Protein AF-A0A9R1JTB4-F1 (afdb_monomer_lite)

Foldseek 3Di:
DVVVVVVVVVVVVVVVVVVVVVVVVVVVVVVVVVVVVVVVVVVVVVVVVV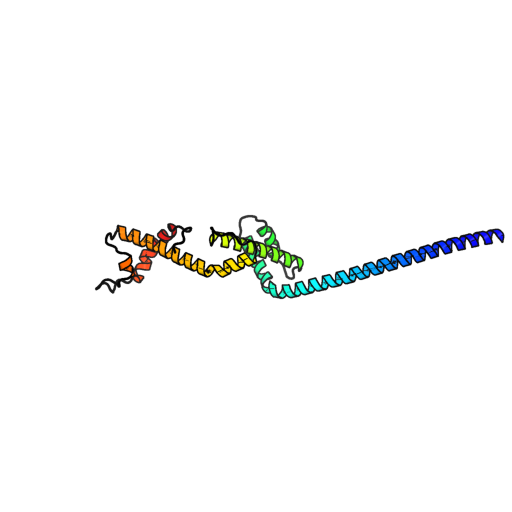VVVVVVVCVVVCVCLLVVLCVQQVVLVPDPDDDPSNVVSVVSNDDDDDDDPVVSVVSVVVVLVVVQVVLQVVCCLLCVPDDGDPDPVSSVVVVVVCVVSVVLLVVQLVVQLLVVVVVVVCVVVVPDDPVCVVPPDDPPPPPVDDPVVCCVVCVVVSVVSSVVDDSPDGDD

Structure (mmCIF, N/CA/C/O backbone):
data_AF-A0A9R1JTB4-F1
#
_entry.id   AF-A0A9R1JTB4-F1
#
loop_
_atom_site.group_PDB
_atom_site.id
_atom_site.type_symbol
_atom_site.label_atom_id
_atom_site.label_alt_id
_atom_site.label_comp_id
_atom_site.label_asym_id
_atom_site.label_entity_id
_atom_site.label_seq_id
_atom_site.pdbx_PDB_ins_code
_atom_site.Cartn_x
_atom_site.Cartn_y
_atom_site.Cartn_z
_atom_site.occupancy
_atom_site.B_iso_or_equiv
_atom_site.auth_seq_id
_atom_site.auth_comp_id
_atom_site.auth_asym_id
_atom_site.auth_atom_id
_atom_site.pdbx_PDB_model_num
ATOM 1 N N . MET A 1 1 ? 50.500 -15.729 -81.120 1.00 68.06 1 MET A N 1
ATOM 2 C CA . MET A 1 1 ? 50.705 -14.756 -80.024 1.00 68.06 1 MET A CA 1
ATOM 3 C C . MET A 1 1 ? 49.593 -13.708 -79.965 1.00 68.06 1 MET A C 1
ATOM 5 O O . MET A 1 1 ? 48.930 -13.633 -78.947 1.00 68.06 1 MET A O 1
ATOM 9 N N . VAL A 1 2 ? 49.299 -12.976 -81.051 1.00 80.75 2 VAL A N 1
ATOM 10 C CA . VAL A 1 2 ? 48.254 -11.919 -81.061 1.00 80.75 2 VAL A CA 1
ATOM 11 C C . VAL A 1 2 ? 46.826 -12.439 -80.805 1.00 80.75 2 VAL A C 1
ATOM 13 O O . VAL A 1 2 ? 46.044 -11.775 -80.134 1.00 80.75 2 VAL A O 1
ATOM 16 N N . ILE A 1 3 ? 46.476 -13.628 -81.310 1.00 86.94 3 ILE A N 1
ATOM 17 C CA . ILE A 1 3 ? 45.127 -14.206 -81.137 1.00 86.94 3 ILE A CA 1
ATOM 18 C C . ILE A 1 3 ? 44.860 -14.600 -79.677 1.00 86.94 3 ILE A C 1
ATOM 20 O O . ILE A 1 3 ? 43.774 -14.327 -79.171 1.00 86.94 3 ILE A O 1
ATOM 24 N N . GLU A 1 4 ? 45.847 -15.190 -78.999 1.00 88.19 4 GLU A N 1
ATOM 25 C CA . GLU A 1 4 ? 45.709 -15.596 -77.594 1.00 88.19 4 GLU A CA 1
ATOM 26 C C . GLU A 1 4 ? 45.600 -14.372 -76.681 1.00 88.19 4 GLU A C 1
ATOM 28 O O . GLU A 1 4 ? 44.645 -14.257 -75.922 1.00 88.19 4 GLU A O 1
ATOM 33 N N . ALA A 1 5 ? 46.469 -13.375 -76.887 1.00 88.00 5 ALA A N 1
ATOM 34 C CA . ALA A 1 5 ? 46.414 -12.112 -76.153 1.00 88.00 5 ALA A CA 1
ATOM 35 C C . ALA A 1 5 ? 45.061 -11.387 -76.314 1.00 88.00 5 ALA A C 1
ATOM 37 O O . ALA A 1 5 ? 44.559 -10.770 -75.377 1.00 88.00 5 ALA A O 1
ATOM 38 N N . LYS A 1 6 ? 44.427 -11.475 -77.495 1.00 91.62 6 LYS A N 1
ATOM 39 C CA . LYS A 1 6 ? 43.087 -10.910 -77.724 1.00 91.62 6 LYS A CA 1
ATOM 40 C C . LYS A 1 6 ? 41.998 -11.660 -76.948 1.00 91.62 6 LYS A C 1
ATOM 42 O O . LYS A 1 6 ? 41.072 -11.020 -76.453 1.00 91.62 6 LYS A O 1
ATOM 47 N N . ARG A 1 7 ? 42.083 -12.991 -76.861 1.00 93.75 7 ARG A N 1
ATOM 48 C CA . ARG A 1 7 ? 41.130 -13.815 -76.101 1.00 93.75 7 ARG A CA 1
ATOM 49 C C . ARG A 1 7 ? 41.239 -13.528 -74.604 1.00 93.75 7 ARG A C 1
ATOM 51 O O . ARG A 1 7 ? 40.221 -13.257 -73.976 1.00 93.75 7 ARG A O 1
ATOM 58 N N . GLU A 1 8 ? 42.459 -13.523 -74.076 1.00 93.19 8 GLU A N 1
ATOM 59 C CA . GLU A 1 8 ? 42.741 -13.219 -72.669 1.00 93.19 8 GLU A CA 1
ATOM 60 C C . GLU A 1 8 ? 42.235 -11.822 -72.282 1.00 93.19 8 GLU A C 1
ATOM 62 O O . GLU A 1 8 ? 41.595 -11.656 -71.245 1.00 93.19 8 GLU A O 1
ATOM 67 N N . LEU A 1 9 ? 42.429 -10.821 -73.151 1.00 93.94 9 LEU A N 1
ATOM 68 C CA . LEU A 1 9 ? 41.912 -9.471 -72.921 1.00 93.94 9 LEU A CA 1
ATOM 69 C C . LEU A 1 9 ? 40.375 -9.438 -72.859 1.00 93.94 9 LEU A C 1
ATOM 71 O O . LEU A 1 9 ? 39.812 -8.761 -72.005 1.00 93.94 9 LEU A O 1
ATOM 75 N N . GLN A 1 10 ? 39.681 -10.172 -73.733 1.00 94.75 10 GLN A N 1
ATOM 76 C CA . GLN A 1 10 ? 38.214 -10.242 -73.707 1.00 94.75 10 GLN A CA 1
ATOM 77 C C . GLN A 1 10 ? 37.677 -10.935 -72.451 1.00 94.75 10 GLN A C 1
ATOM 79 O O . GLN A 1 10 ? 36.635 -10.540 -71.932 1.00 94.75 10 GLN A O 1
ATOM 84 N N . GLU A 1 11 ? 38.366 -11.965 -71.966 1.00 95.69 11 GLU A N 1
ATOM 85 C CA . GLU A 1 11 ? 38.011 -12.632 -70.713 1.00 95.69 11 GLU A CA 1
ATOM 86 C C . GLU A 1 11 ? 38.231 -11.707 -69.509 1.00 95.69 11 GLU A C 1
ATOM 88 O O . GLU A 1 11 ? 37.362 -11.604 -68.641 1.00 95.69 11 GLU A O 1
ATOM 93 N N . ALA A 1 12 ? 39.342 -10.965 -69.501 1.00 94.44 12 ALA A N 1
ATOM 94 C CA . ALA A 1 12 ? 39.634 -9.973 -68.474 1.00 94.44 12 ALA A CA 1
ATOM 95 C C . ALA A 1 12 ? 38.585 -8.850 -68.430 1.00 94.44 12 ALA A C 1
ATOM 97 O O . ALA A 1 12 ? 38.159 -8.477 -67.340 1.00 94.44 12 ALA A O 1
ATOM 98 N N . VAL A 1 13 ? 38.124 -8.360 -69.588 1.00 96.00 13 VAL A N 1
ATOM 99 C CA . VAL A 1 13 ? 37.049 -7.354 -69.667 1.00 96.00 13 VAL A CA 1
ATOM 100 C C . VAL A 1 13 ? 35.753 -7.892 -69.062 1.00 96.00 13 VAL A C 1
ATOM 102 O O . VAL A 1 13 ? 35.224 -7.280 -68.144 1.00 96.00 13 VAL A O 1
ATOM 105 N N . LYS A 1 14 ? 35.301 -9.088 -69.461 1.00 96.38 14 LYS A N 1
ATOM 106 C CA . LYS A 1 14 ? 34.075 -9.694 -68.901 1.00 96.38 14 LYS A CA 1
ATOM 107 C C . LYS A 1 14 ? 34.154 -9.897 -67.389 1.00 96.38 14 LYS A C 1
ATOM 109 O O . LYS A 1 14 ? 33.169 -9.711 -66.674 1.00 96.38 14 LYS A O 1
ATOM 114 N N . LYS A 1 15 ? 35.325 -10.313 -66.896 1.00 96.50 15 LYS A N 1
ATOM 115 C CA . LYS A 1 15 ? 35.570 -10.460 -65.460 1.00 96.50 15 LYS A CA 1
ATOM 116 C C . LYS A 1 15 ? 35.522 -9.107 -64.754 1.00 96.50 15 LYS A C 1
ATOM 118 O O . LYS A 1 15 ? 35.004 -9.053 -63.645 1.00 96.50 15 LYS A O 1
ATOM 123 N N . ASN A 1 16 ? 36.041 -8.049 -65.377 1.00 94.19 16 ASN A N 1
ATOM 124 C CA . ASN A 1 16 ? 35.963 -6.699 -64.831 1.00 94.19 16 ASN A CA 1
ATOM 125 C C . ASN A 1 16 ? 34.508 -6.220 -64.743 1.00 94.19 16 ASN A C 1
ATOM 127 O O . ASN A 1 16 ? 34.073 -5.868 -63.655 1.00 94.19 16 ASN A O 1
ATOM 131 N N . ASP A 1 17 ? 33.724 -6.357 -65.814 1.00 95.75 17 ASP A N 1
ATOM 132 C CA . ASP A 1 17 ? 32.302 -5.979 -65.824 1.00 95.75 17 ASP A CA 1
ATOM 133 C C . ASP A 1 17 ? 31.520 -6.701 -64.705 1.00 95.75 17 ASP A C 1
ATOM 135 O O . ASP A 1 17 ? 30.782 -6.091 -63.935 1.00 95.75 17 ASP A O 1
ATOM 139 N N . THR A 1 18 ? 31.766 -8.008 -64.536 1.00 95.81 18 THR A N 1
ATOM 140 C CA . THR A 1 18 ? 31.147 -8.812 -63.463 1.00 95.81 18 THR A CA 1
ATOM 141 C C . THR A 1 18 ? 31.561 -8.326 -62.065 1.00 95.81 18 THR A C 1
ATOM 143 O O . THR A 1 18 ? 30.775 -8.374 -61.115 1.00 95.81 18 THR A O 1
ATOM 146 N N . LEU A 1 19 ? 32.813 -7.885 -61.906 1.00 96.06 19 LEU A N 1
ATOM 147 C CA . LEU A 1 19 ? 33.313 -7.339 -60.645 1.00 96.06 19 LEU A CA 1
ATOM 148 C C . LEU A 1 19 ? 32.736 -5.950 -60.359 1.00 96.06 19 LEU A C 1
ATOM 150 O O . LEU A 1 19 ? 32.433 -5.685 -59.199 1.00 96.06 19 LEU A O 1
ATOM 154 N N . GLU A 1 20 ? 32.556 -5.099 -61.371 1.00 95.62 20 GLU A N 1
ATOM 155 C CA . GLU A 1 20 ? 31.925 -3.781 -61.237 1.00 95.62 20 GLU A CA 1
ATOM 156 C C . GLU A 1 20 ? 30.457 -3.909 -60.818 1.00 95.62 20 GLU A C 1
ATOM 158 O O . GLU A 1 20 ? 30.045 -3.293 -59.835 1.00 95.62 20 GLU A O 1
ATOM 163 N N . GLU A 1 21 ? 29.684 -4.785 -61.467 1.00 95.88 21 GLU A N 1
ATOM 164 C CA . GLU A 1 21 ? 28.301 -5.081 -61.062 1.00 95.88 21 GLU A CA 1
ATOM 165 C C . GLU A 1 21 ? 28.237 -5.620 -59.623 1.00 95.88 21 GLU A C 1
ATOM 167 O O . GLU A 1 21 ? 27.414 -5.187 -58.809 1.00 95.88 21 GLU A O 1
ATOM 172 N N . GLY A 1 22 ? 29.150 -6.535 -59.277 1.00 97.00 22 GLY A N 1
ATOM 173 C CA . GLY A 1 22 ? 29.271 -7.071 -57.925 1.00 97.00 22 GLY A CA 1
ATOM 174 C C . GLY A 1 22 ? 29.681 -6.019 -56.888 1.00 97.00 22 GLY A C 1
ATOM 175 O O . GLY A 1 22 ? 29.237 -6.088 -55.739 1.00 97.00 22 GLY A O 1
ATOM 176 N N . LEU A 1 23 ? 30.510 -5.046 -57.271 1.00 96.06 23 LEU A N 1
ATOM 177 C CA . LEU A 1 23 ? 30.926 -3.937 -56.417 1.00 96.06 23 LEU A CA 1
ATOM 178 C C . LEU A 1 23 ? 29.753 -2.993 -56.150 1.00 96.06 23 LEU A C 1
ATOM 180 O O . LEU A 1 23 ? 29.458 -2.739 -54.987 1.00 96.06 23 LEU A O 1
ATOM 184 N N . VAL A 1 24 ? 29.031 -2.571 -57.190 1.00 97.06 24 VAL A N 1
ATOM 185 C CA . VAL A 1 24 ? 27.833 -1.721 -57.065 1.00 97.06 24 VAL A CA 1
ATOM 186 C C . VAL A 1 24 ? 26.767 -2.400 -56.203 1.00 97.06 24 VAL A C 1
ATOM 188 O O . VAL A 1 24 ? 26.161 -1.769 -55.335 1.00 97.06 24 VAL A O 1
ATOM 191 N N . GLY A 1 25 ? 26.569 -3.711 -56.376 1.00 97.31 25 GLY A N 1
ATOM 192 C CA . GLY A 1 25 ? 25.678 -4.493 -55.519 1.00 97.31 25 GLY A CA 1
ATOM 193 C C . GLY A 1 25 ? 26.092 -4.443 -54.044 1.00 97.31 25 GLY A C 1
ATOM 194 O O . GLY A 1 25 ? 25.260 -4.193 -53.172 1.00 97.31 25 GLY A O 1
ATOM 195 N N . LYS A 1 26 ? 27.387 -4.618 -53.750 1.00 97.31 26 LYS A N 1
ATOM 196 C CA . LYS A 1 26 ? 27.918 -4.506 -52.381 1.00 97.31 26 LYS A CA 1
ATOM 197 C C . LYS A 1 26 ? 27.801 -3.091 -51.814 1.00 97.31 26 LYS A C 1
ATOM 199 O O . LYS A 1 26 ? 27.508 -2.955 -50.629 1.00 97.31 26 LYS A O 1
ATOM 204 N N . GLU A 1 27 ? 28.010 -2.057 -52.623 1.00 97.38 27 GLU A N 1
ATOM 205 C CA . GLU A 1 27 ? 27.846 -0.658 -52.211 1.00 97.38 27 GLU A CA 1
ATOM 206 C C . GLU A 1 27 ? 26.396 -0.354 -51.824 1.00 97.38 27 GLU A C 1
ATOM 208 O O . GLU A 1 27 ? 26.150 0.262 -50.784 1.00 97.38 27 GLU A O 1
ATOM 2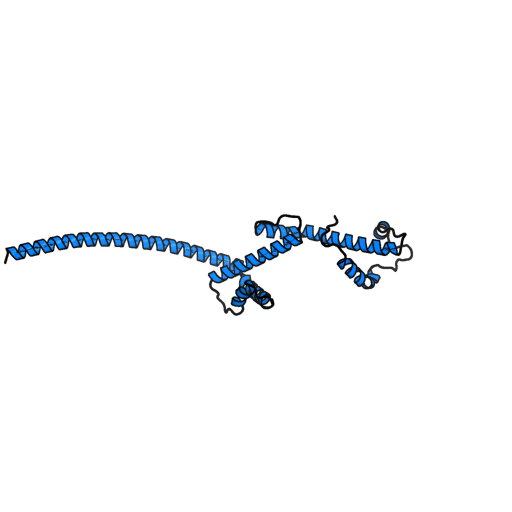13 N N . LEU A 1 28 ? 25.430 -0.851 -52.601 1.00 97.75 28 LEU A N 1
ATOM 214 C CA . LEU A 1 28 ? 24.010 -0.712 -52.290 1.00 97.75 28 LEU A CA 1
ATOM 215 C C . LEU A 1 28 ? 23.642 -1.416 -50.976 1.00 97.75 28 LEU A C 1
ATOM 217 O O . LEU A 1 28 ? 22.930 -0.846 -50.147 1.00 97.75 28 LEU A O 1
ATOM 221 N N . GLU A 1 29 ? 24.126 -2.640 -50.766 1.00 97.69 29 GLU A N 1
ATOM 222 C CA . GLU A 1 29 ? 23.889 -3.374 -49.518 1.00 97.69 29 GLU A CA 1
ATOM 223 C C . GLU A 1 29 ? 24.539 -2.682 -48.311 1.00 97.69 29 GLU A C 1
ATOM 225 O O . GLU A 1 29 ? 23.914 -2.561 -47.255 1.00 97.69 29 GLU A O 1
ATOM 230 N N . LEU A 1 30 ? 25.752 -2.142 -48.470 1.00 98.06 30 LEU A N 1
ATOM 231 C CA . LEU A 1 30 ? 26.415 -1.364 -47.424 1.00 98.06 30 LEU A CA 1
ATOM 232 C C . LEU A 1 30 ? 25.629 -0.092 -47.077 1.00 98.06 30 LEU A C 1
ATOM 234 O O . LEU A 1 30 ? 25.460 0.218 -45.897 1.00 98.06 30 LEU A O 1
ATOM 238 N N . ALA A 1 31 ? 25.110 0.625 -48.077 1.00 97.69 31 ALA A N 1
ATOM 239 C CA . ALA A 1 31 ? 24.297 1.820 -47.864 1.00 97.69 31 ALA A CA 1
ATOM 240 C C . ALA A 1 31 ? 23.007 1.503 -47.087 1.00 97.69 31 ALA A C 1
ATOM 242 O O . ALA A 1 31 ? 22.669 2.210 -46.135 1.00 97.69 31 ALA A O 1
ATOM 243 N N . LYS A 1 32 ? 22.324 0.403 -47.431 1.00 98.06 32 LYS A N 1
ATOM 244 C CA . LYS A 1 32 ? 21.142 -0.073 -46.691 1.00 98.06 32 LYS A CA 1
ATOM 245 C C . LYS A 1 32 ? 21.485 -0.430 -45.244 1.00 98.06 32 LYS A C 1
ATOM 247 O O . LYS A 1 32 ? 20.767 -0.023 -44.332 1.00 98.06 32 LYS A O 1
ATOM 252 N N . ALA A 1 33 ? 22.586 -1.151 -45.022 1.00 97.88 33 ALA A N 1
ATOM 253 C CA . ALA A 1 33 ? 23.027 -1.534 -43.683 1.00 97.88 33 ALA A CA 1
ATOM 254 C C . ALA A 1 33 ? 23.379 -0.311 -42.817 1.00 97.88 33 ALA A C 1
ATOM 256 O O . ALA A 1 33 ? 23.016 -0.259 -41.642 1.00 97.88 33 ALA A O 1
ATOM 257 N N . LEU A 1 34 ? 24.037 0.698 -43.399 1.00 98.06 34 LEU A N 1
ATOM 258 C CA . LEU A 1 34 ? 24.348 1.957 -42.718 1.00 98.06 34 LEU A CA 1
ATOM 259 C C . LEU A 1 34 ? 23.089 2.737 -42.342 1.00 98.06 34 LEU A C 1
ATOM 261 O O . LEU A 1 34 ? 23.009 3.258 -41.228 1.00 98.06 34 LEU A O 1
ATOM 265 N N . GLN A 1 35 ? 22.105 2.806 -43.240 1.00 97.94 35 GLN A N 1
ATOM 266 C CA . GLN A 1 35 ? 20.833 3.456 -42.942 1.00 97.94 35 GLN A CA 1
ATOM 267 C C . GLN A 1 35 ? 20.121 2.756 -41.777 1.00 97.94 35 GLN A C 1
ATOM 269 O O . GLN A 1 35 ? 19.804 3.402 -40.781 1.00 97.94 35 GLN A O 1
ATOM 274 N N . ALA A 1 36 ? 19.987 1.427 -41.836 1.00 97.94 36 ALA A N 1
ATOM 275 C CA . ALA A 1 36 ? 19.357 0.644 -40.773 1.00 97.94 36 ALA A CA 1
ATOM 276 C C . ALA A 1 36 ? 20.076 0.793 -39.417 1.00 97.94 36 ALA A C 1
ATOM 278 O O . ALA A 1 36 ? 19.436 0.898 -38.367 1.00 97.94 36 ALA A O 1
ATOM 279 N N . ALA A 1 37 ? 21.412 0.848 -39.424 1.00 97.94 37 ALA A N 1
ATOM 280 C CA . ALA A 1 37 ? 22.201 1.077 -38.217 1.00 97.94 37 ALA A CA 1
ATOM 281 C C . ALA A 1 37 ? 21.980 2.482 -37.630 1.00 97.94 37 ALA A C 1
ATOM 283 O O . ALA A 1 37 ? 21.915 2.635 -36.408 1.00 97.94 37 ALA A O 1
ATOM 284 N N . ASN A 1 38 ? 21.842 3.508 -38.476 1.00 97.62 38 ASN A N 1
ATOM 285 C CA . ASN A 1 38 ? 21.538 4.866 -38.028 1.00 97.62 38 ASN A CA 1
ATOM 286 C C . ASN A 1 38 ? 20.135 4.970 -37.429 1.00 97.62 38 ASN A C 1
ATOM 288 O O . ASN A 1 38 ? 19.991 5.566 -36.363 1.00 97.62 38 ASN A O 1
ATOM 292 N N . ASP A 1 39 ? 19.139 4.349 -38.059 1.00 97.69 39 ASP A N 1
ATOM 293 C CA . ASP A 1 39 ? 17.761 4.344 -37.562 1.00 97.69 39 ASP A CA 1
ATOM 294 C C . ASP A 1 39 ? 17.688 3.669 -36.182 1.00 97.69 39 ASP A C 1
ATOM 296 O O . ASP A 1 39 ? 17.184 4.254 -35.221 1.00 97.69 39 ASP A O 1
ATOM 300 N N . THR A 1 40 ? 18.325 2.500 -36.039 1.00 97.94 40 THR A N 1
ATOM 301 C CA . THR A 1 40 ? 18.442 1.781 -34.754 1.00 97.94 40 THR A CA 1
ATOM 302 C C . THR A 1 40 ? 19.147 2.630 -33.689 1.00 97.94 40 THR A C 1
ATOM 304 O O . THR A 1 40 ? 18.787 2.614 -32.510 1.00 97.94 40 THR A O 1
ATOM 307 N N . ARG A 1 41 ? 20.172 3.399 -34.081 1.00 97.50 41 ARG A N 1
ATOM 308 C CA . ARG A 1 41 ? 20.906 4.279 -33.164 1.00 97.50 41 ARG A CA 1
ATOM 309 C C . ARG A 1 41 ? 20.046 5.440 -32.670 1.00 97.50 41 ARG A C 1
ATOM 311 O O . ARG A 1 41 ? 20.159 5.806 -31.499 1.00 97.50 41 ARG A O 1
ATOM 318 N N . GLU A 1 42 ? 19.228 6.037 -33.530 1.00 97.75 42 GLU A N 1
ATOM 319 C CA . GLU A 1 42 ? 18.322 7.110 -33.114 1.00 97.75 42 GLU A CA 1
ATOM 320 C C . GLU A 1 42 ? 17.208 6.583 -32.199 1.00 97.75 42 GLU A C 1
ATOM 322 O O . GLU A 1 42 ? 16.915 7.220 -31.185 1.00 97.75 42 GLU A O 1
ATOM 327 N N . GLU A 1 43 ? 16.678 5.383 -32.458 1.00 97.00 43 GLU A N 1
ATOM 328 C CA . GLU A 1 43 ? 15.735 4.712 -31.553 1.00 97.00 43 GLU A CA 1
ATOM 329 C C . GLU A 1 43 ? 16.361 4.453 -30.171 1.00 97.00 43 GLU A C 1
ATOM 331 O O . GLU A 1 43 ? 15.806 4.848 -29.141 1.00 97.00 43 GLU A O 1
ATOM 336 N N . ALA A 1 44 ? 17.572 3.887 -30.133 1.00 97.31 44 ALA A N 1
ATOM 337 C CA . ALA A 1 44 ? 18.299 3.647 -28.886 1.00 97.31 44 ALA A CA 1
ATOM 338 C C . ALA A 1 44 ? 18.593 4.948 -28.118 1.00 97.31 44 ALA A C 1
ATOM 340 O O . ALA A 1 44 ? 18.522 4.987 -26.886 1.00 97.31 44 ALA A O 1
ATOM 341 N N . ARG A 1 45 ? 18.895 6.040 -28.833 1.00 97.69 45 ARG A N 1
ATOM 342 C CA . ARG A 1 45 ? 19.084 7.367 -28.233 1.00 97.69 45 ARG A CA 1
ATOM 343 C C . ARG A 1 45 ? 17.782 7.904 -27.635 1.00 97.69 45 ARG A C 1
ATOM 345 O O . ARG A 1 45 ? 17.841 8.550 -26.590 1.00 97.69 45 ARG A O 1
ATOM 352 N N . GLY A 1 46 ? 16.641 7.651 -28.274 1.00 97.56 46 GLY A N 1
ATOM 353 C CA . GLY A 1 46 ? 15.316 7.950 -27.728 1.00 97.56 46 GLY A CA 1
ATOM 354 C C . GLY A 1 46 ? 15.078 7.220 -26.407 1.00 97.56 46 GLY A C 1
ATOM 355 O O . GLY A 1 46 ? 14.921 7.865 -25.372 1.00 97.56 46 GLY A O 1
ATOM 356 N N . ALA A 1 47 ? 15.195 5.890 -26.414 1.00 96.06 47 ALA A N 1
ATOM 357 C CA . ALA A 1 47 ? 14.998 5.062 -25.222 1.00 96.06 47 ALA A CA 1
ATOM 358 C C . ALA A 1 47 ? 15.932 5.450 -24.058 1.00 96.06 47 ALA A C 1
ATOM 360 O O . ALA A 1 47 ? 15.526 5.458 -22.895 1.00 96.06 47 ALA A O 1
ATOM 361 N N . LEU A 1 48 ? 17.185 5.822 -24.349 1.00 95.62 48 LEU A N 1
ATOM 362 C CA . LEU A 1 48 ? 18.123 6.284 -23.325 1.00 95.62 48 LEU A CA 1
ATOM 363 C C . LEU A 1 48 ? 17.649 7.572 -22.636 1.00 95.62 48 LEU A C 1
ATOM 365 O O . LEU A 1 48 ? 17.802 7.695 -21.419 1.00 95.62 48 LEU A O 1
ATOM 369 N N . LYS A 1 49 ? 17.077 8.521 -23.387 1.00 96.50 49 LYS A N 1
ATOM 370 C CA . LYS A 1 49 ? 16.522 9.758 -22.814 1.00 96.50 49 LYS A CA 1
ATOM 371 C C . LYS A 1 49 ? 15.342 9.452 -21.895 1.00 96.50 49 LYS A C 1
ATOM 373 O O . LYS A 1 49 ? 15.297 9.985 -20.788 1.00 96.50 49 LYS A O 1
ATOM 378 N N . ASP A 1 50 ? 14.457 8.545 -22.303 1.00 94.81 50 ASP A N 1
ATOM 379 C CA . ASP A 1 50 ? 13.312 8.126 -21.487 1.00 94.81 50 ASP A CA 1
ATOM 380 C C . ASP A 1 50 ? 13.765 7.469 -20.172 1.00 94.81 50 ASP A C 1
ATOM 382 O O . ASP A 1 50 ? 13.249 7.788 -19.100 1.00 94.81 50 ASP A O 1
ATOM 386 N N . ILE A 1 51 ? 14.796 6.614 -20.219 1.00 90.50 51 ILE A N 1
ATOM 387 C CA . ILE A 1 51 ? 15.387 5.991 -19.021 1.00 90.50 51 ILE A CA 1
ATOM 388 C C . ILE A 1 51 ? 16.020 7.043 -18.100 1.00 90.50 51 ILE A C 1
ATOM 390 O O . ILE A 1 51 ? 15.887 6.958 -16.876 1.00 90.50 51 ILE A O 1
ATOM 394 N N . GLN A 1 52 ? 16.718 8.033 -18.660 1.00 90.81 52 GLN A N 1
ATOM 395 C CA . GLN A 1 52 ? 17.322 9.113 -17.878 1.00 90.81 52 GLN A CA 1
ATOM 396 C C . GLN A 1 52 ? 16.263 9.966 -17.175 1.00 90.81 52 GLN A C 1
ATOM 398 O O . GLN A 1 52 ? 16.431 10.288 -15.997 1.00 90.81 52 GLN A O 1
ATOM 403 N N . GLU A 1 53 ? 15.158 10.281 -17.852 1.00 90.69 53 GLU A N 1
ATOM 404 C CA . GLU A 1 53 ? 14.056 11.026 -17.245 1.00 90.69 53 GLU A CA 1
ATOM 405 C C . GLU A 1 53 ? 13.339 10.201 -16.171 1.00 90.69 53 GLU A C 1
ATOM 407 O O . GLU A 1 53 ? 13.124 10.692 -15.061 1.00 90.69 53 GLU A O 1
ATOM 412 N N . ALA A 1 54 ? 13.065 8.918 -16.432 1.00 87.69 54 ALA A N 1
ATOM 413 C CA . ALA A 1 54 ? 12.506 8.010 -15.433 1.00 87.69 54 ALA A CA 1
ATOM 414 C C . ALA A 1 54 ? 13.393 7.935 -14.180 1.00 87.69 54 ALA A C 1
ATOM 416 O O . ALA A 1 54 ? 12.894 8.002 -13.055 1.00 87.69 54 ALA A O 1
ATOM 417 N N . ARG A 1 55 ? 14.719 7.872 -14.357 1.00 85.25 55 ARG A N 1
ATOM 418 C CA . ARG A 1 55 ? 15.685 7.895 -13.252 1.00 85.25 55 ARG A CA 1
ATOM 419 C C . ARG A 1 55 ? 15.636 9.209 -12.470 1.00 85.25 55 ARG A C 1
ATOM 421 O O . ARG A 1 55 ? 15.735 9.181 -11.245 1.00 85.25 55 ARG A O 1
ATOM 428 N N . ARG A 1 56 ? 15.474 10.349 -13.150 1.00 86.56 56 ARG A N 1
ATOM 429 C CA . ARG A 1 56 ? 15.364 11.668 -12.510 1.00 86.56 56 ARG A CA 1
ATOM 430 C C . ARG A 1 56 ? 14.099 11.778 -11.658 1.00 86.56 56 ARG A C 1
ATOM 432 O O . ARG A 1 56 ? 14.182 12.214 -10.514 1.00 86.56 56 ARG A O 1
ATOM 439 N N . ILE A 1 57 ? 12.958 11.340 -12.189 1.00 85.31 57 ILE A N 1
ATOM 440 C CA . ILE A 1 57 ? 11.676 11.321 -11.467 1.00 85.31 57 ILE A CA 1
ATOM 441 C C . ILE A 1 57 ? 11.768 10.388 -10.250 1.00 85.31 57 ILE A C 1
ATOM 443 O O . ILE A 1 57 ? 11.378 10.759 -9.141 1.00 85.31 57 ILE A O 1
ATOM 447 N N . ALA A 1 58 ? 12.343 9.199 -10.442 1.00 82.38 58 ALA A N 1
ATOM 448 C CA . ALA A 1 58 ? 12.517 8.202 -9.393 1.00 82.38 58 ALA A CA 1
ATOM 449 C C . ALA A 1 58 ? 13.402 8.699 -8.236 1.00 82.38 58 ALA A C 1
ATOM 451 O O . ALA A 1 58 ? 13.090 8.443 -7.076 1.00 82.38 58 ALA A O 1
ATOM 452 N N . ALA A 1 59 ? 14.474 9.444 -8.526 1.00 79.19 59 ALA A N 1
ATOM 453 C CA . ALA A 1 59 ? 15.400 9.931 -7.502 1.00 79.19 59 ALA A CA 1
ATOM 454 C C . ALA A 1 59 ? 14.716 10.782 -6.414 1.00 79.19 59 ALA A C 1
ATOM 456 O O . ALA A 1 59 ? 15.107 10.705 -5.253 1.00 79.19 59 ALA A O 1
ATOM 457 N N . GLY A 1 60 ? 13.693 11.568 -6.772 1.00 78.81 60 GLY A N 1
ATOM 458 C CA . GLY A 1 60 ? 12.918 12.353 -5.806 1.00 78.81 60 GLY A CA 1
ATOM 459 C C . GLY A 1 60 ? 11.807 11.554 -5.122 1.00 78.81 60 GLY A C 1
ATOM 460 O O . GLY A 1 60 ? 11.624 11.667 -3.914 1.00 78.81 60 GLY A O 1
ATOM 461 N N . ALA A 1 61 ? 11.078 10.730 -5.880 1.00 79.44 61 ALA A N 1
ATOM 462 C CA . ALA A 1 61 ? 9.932 9.972 -5.369 1.00 79.44 61 ALA A CA 1
ATOM 463 C C . ALA A 1 61 ? 10.317 8.859 -4.378 1.00 79.44 61 ALA A C 1
ATOM 465 O O . ALA A 1 61 ? 9.472 8.429 -3.599 1.00 79.44 61 ALA A O 1
ATOM 466 N N . PHE A 1 62 ? 11.571 8.401 -4.418 1.00 78.19 62 PHE A N 1
ATOM 467 C CA . PHE A 1 62 ? 12.063 7.241 -3.669 1.00 78.19 62 PHE A CA 1
ATOM 468 C C . PHE A 1 62 ? 13.268 7.579 -2.786 1.00 78.19 62 PHE A C 1
ATOM 470 O O . PHE A 1 62 ? 14.145 6.742 -2.570 1.00 78.19 62 PHE A O 1
ATOM 477 N N . ALA A 1 63 ? 13.345 8.814 -2.288 1.00 84.12 63 ALA A N 1
ATOM 478 C CA . ALA A 1 63 ? 14.430 9.241 -1.403 1.00 84.12 63 ALA A CA 1
ATOM 479 C C . ALA A 1 63 ? 14.522 8.391 -0.114 1.00 84.12 63 ALA A C 1
ATOM 481 O O . ALA A 1 63 ? 15.599 8.243 0.458 1.00 84.12 63 ALA A O 1
ATOM 482 N N . ASP A 1 64 ? 13.405 7.803 0.315 1.00 87.75 64 ASP A N 1
ATOM 483 C CA . ASP A 1 64 ? 13.247 6.935 1.485 1.00 87.75 64 ASP A CA 1
ATOM 484 C C . ASP A 1 64 ? 13.394 5.432 1.180 1.00 87.75 64 ASP A C 1
ATOM 486 O O . ASP A 1 64 ? 13.420 4.609 2.099 1.00 87.75 64 ASP A O 1
ATOM 490 N N . LEU A 1 65 ? 13.526 5.054 -0.095 1.00 87.38 65 LEU A N 1
ATOM 491 C CA . LEU A 1 65 ? 13.676 3.663 -0.518 1.00 87.38 65 LEU A CA 1
ATOM 492 C C . LEU A 1 65 ? 14.847 2.932 0.169 1.00 87.38 65 LEU A C 1
ATOM 494 O O . LEU A 1 65 ? 14.618 1.804 0.607 1.00 87.38 65 LEU A O 1
ATOM 498 N N . PRO A 1 66 ? 16.055 3.517 0.352 1.00 86.25 66 PRO A N 1
ATOM 499 C CA . PRO A 1 66 ? 17.122 2.840 1.093 1.00 86.25 66 PRO A CA 1
ATOM 500 C C . PRO A 1 66 ? 16.710 2.461 2.525 1.00 86.25 66 PRO A C 1
ATOM 502 O O . PRO A 1 66 ? 16.988 1.346 2.970 1.00 86.25 66 PRO A O 1
ATOM 505 N N . CYS A 1 67 ? 16.016 3.360 3.232 1.00 87.81 67 CYS A N 1
ATOM 506 C CA . CYS A 1 67 ? 15.513 3.090 4.579 1.00 87.81 67 CYS A CA 1
ATOM 507 C C . CYS A 1 67 ? 14.441 1.996 4.548 1.00 87.81 67 CYS A C 1
ATOM 509 O O . CYS A 1 67 ? 14.545 1.024 5.289 1.00 87.81 67 CYS A O 1
ATOM 511 N N . SER A 1 68 ? 13.487 2.093 3.617 1.00 89.62 68 SER A N 1
ATOM 512 C CA . SER A 1 68 ? 12.418 1.099 3.446 1.00 89.62 68 SER A CA 1
ATOM 513 C C . SER A 1 68 ? 12.957 -0.312 3.188 1.00 89.62 68 SER A C 1
ATOM 515 O O . SER A 1 68 ? 12.434 -1.286 3.727 1.00 89.62 68 SER A O 1
ATOM 517 N N . ILE A 1 69 ? 14.020 -0.441 2.386 1.00 88.62 69 ILE A N 1
ATOM 518 C CA . ILE A 1 69 ? 14.679 -1.727 2.117 1.00 88.62 69 ILE A CA 1
ATOM 519 C C . ILE A 1 69 ? 15.358 -2.263 3.376 1.00 88.62 69 ILE A C 1
ATOM 521 O O . ILE A 1 69 ? 15.229 -3.450 3.670 1.00 88.62 69 ILE A O 1
ATOM 525 N N . SER A 1 70 ? 16.076 -1.409 4.114 1.00 87.62 70 SER A N 1
ATOM 526 C CA . SER A 1 70 ? 16.726 -1.795 5.373 1.00 87.62 70 SER A CA 1
ATOM 527 C C . SER A 1 70 ? 15.699 -2.299 6.388 1.00 87.62 70 SER A C 1
ATOM 529 O O . SER A 1 70 ? 15.875 -3.375 6.963 1.00 87.62 70 SER A O 1
ATOM 531 N N . ASP A 1 71 ? 14.590 -1.576 6.542 1.00 89.88 71 ASP A N 1
ATOM 532 C CA . ASP A 1 71 ? 13.506 -1.934 7.454 1.00 89.88 71 ASP A CA 1
ATOM 533 C C . ASP A 1 71 ? 12.840 -3.253 7.039 1.00 89.88 71 ASP A C 1
ATOM 535 O O . ASP A 1 71 ? 12.668 -4.150 7.868 1.00 89.88 71 ASP A O 1
ATOM 539 N N . ALA A 1 72 ? 12.537 -3.428 5.747 1.00 90.06 72 ALA A N 1
ATOM 540 C CA . ALA A 1 72 ? 11.990 -4.679 5.222 1.00 90.06 72 ALA A CA 1
ATOM 541 C C . ALA A 1 72 ? 12.954 -5.856 5.449 1.00 90.06 72 ALA A C 1
ATOM 543 O O . ALA A 1 72 ? 12.557 -6.916 5.938 1.00 90.06 72 ALA A O 1
ATOM 544 N N . ALA A 1 73 ? 14.241 -5.667 5.162 1.00 88.62 73 ALA A N 1
ATOM 545 C CA . ALA A 1 73 ? 15.265 -6.684 5.355 1.00 88.62 73 ALA A CA 1
ATOM 546 C C . ALA A 1 73 ? 15.417 -7.098 6.826 1.00 88.62 73 ALA A C 1
ATOM 548 O O . ALA A 1 73 ? 15.564 -8.287 7.120 1.00 88.62 73 ALA A O 1
ATOM 549 N N . GLN A 1 74 ? 15.332 -6.148 7.760 1.00 88.44 74 GLN A N 1
ATOM 550 C CA . GLN A 1 74 ? 15.335 -6.431 9.197 1.00 88.44 74 GLN A CA 1
ATOM 551 C C . GLN A 1 74 ? 14.067 -7.166 9.643 1.00 88.44 74 GLN A C 1
ATOM 553 O O . GLN A 1 74 ? 14.167 -8.165 10.359 1.00 88.44 74 GLN A O 1
ATOM 558 N N . PHE A 1 75 ? 12.895 -6.718 9.187 1.00 88.62 75 PHE A N 1
ATOM 559 C CA . PHE A 1 75 ? 11.609 -7.330 9.511 1.00 88.62 75 PHE A CA 1
ATOM 560 C C . PHE A 1 75 ? 11.571 -8.811 9.114 1.00 88.62 75 PHE A C 1
ATOM 562 O O . PHE A 1 75 ? 11.349 -9.682 9.957 1.00 88.62 75 PHE A O 1
ATOM 569 N N . TYR A 1 76 ? 11.878 -9.123 7.853 1.00 85.81 76 TYR A N 1
ATOM 570 C CA . TYR A 1 76 ? 11.831 -10.500 7.358 1.00 85.81 76 TYR A CA 1
ATOM 571 C C . TYR A 1 76 ? 12.966 -11.383 7.898 1.00 85.81 76 TYR A C 1
ATOM 573 O O . TYR A 1 76 ? 12.844 -12.609 7.933 1.00 85.81 76 TYR A O 1
ATOM 581 N N . ARG A 1 77 ? 14.075 -10.802 8.374 1.00 83.50 77 ARG A N 1
ATOM 582 C CA . ARG A 1 77 ? 15.129 -11.564 9.062 1.00 83.50 77 ARG A CA 1
ATOM 583 C C . ARG A 1 77 ? 14.614 -12.199 10.352 1.00 83.50 77 ARG A C 1
ATOM 585 O O . ARG A 1 77 ? 14.951 -13.356 10.618 1.00 83.50 77 ARG A O 1
ATOM 592 N N . ALA A 1 78 ? 13.828 -11.443 11.120 1.00 81.62 78 ALA A N 1
ATOM 593 C CA . ALA A 1 78 ? 13.268 -11.864 12.401 1.00 81.62 78 ALA A CA 1
ATOM 594 C C . ALA A 1 78 ? 12.156 -12.918 12.258 1.00 81.62 78 ALA A C 1
ATOM 596 O O . ALA A 1 78 ? 11.832 -13.602 13.225 1.00 81.62 78 ALA A O 1
ATOM 597 N N . GLU A 1 79 ? 11.591 -13.082 11.061 1.00 82.25 79 GLU A N 1
ATOM 598 C CA . GLU A 1 79 ? 10.541 -14.063 10.796 1.00 82.25 79 GLU A CA 1
ATOM 599 C C . GLU A 1 79 ? 11.102 -15.497 10.860 1.00 82.25 79 GLU A C 1
ATOM 601 O O . GLU A 1 79 ? 12.002 -15.847 10.103 1.00 82.25 79 GLU A O 1
ATOM 606 N N . GLU A 1 80 ? 10.603 -16.368 11.744 1.00 73.62 80 GLU A N 1
ATOM 607 C CA . GLU A 1 80 ? 11.109 -17.753 11.858 1.00 73.62 80 GLU A CA 1
ATOM 608 C C . GLU A 1 80 ? 10.827 -18.590 10.601 1.00 73.62 80 GLU A C 1
ATOM 610 O O . GLU A 1 80 ? 11.623 -19.446 10.199 1.00 73.62 80 GLU A O 1
ATOM 615 N N . LYS A 1 81 ? 9.700 -18.312 9.944 1.00 85.31 81 LYS A N 1
ATOM 616 C CA . LYS A 1 81 ? 9.262 -19.018 8.746 1.00 85.31 81 LYS A CA 1
ATOM 617 C C . LYS A 1 81 ? 10.155 -18.654 7.559 1.00 85.31 81 LYS A C 1
ATOM 619 O O . LYS A 1 81 ? 10.421 -17.488 7.283 1.00 85.31 81 LYS A O 1
ATOM 624 N N . LYS A 1 82 ? 10.602 -19.662 6.807 1.00 78.81 82 LYS A N 1
ATOM 625 C CA . LYS A 1 82 ? 11.236 -19.432 5.502 1.00 78.81 82 LYS A CA 1
ATOM 626 C C . LYS A 1 82 ? 10.151 -19.066 4.485 1.00 78.81 82 LYS A C 1
ATOM 628 O O . LYS A 1 82 ? 9.327 -19.910 4.143 1.00 78.81 82 LYS A O 1
ATOM 633 N N . SER A 1 83 ? 10.160 -17.815 4.036 1.00 84.19 83 SER A N 1
ATOM 634 C CA . SER A 1 83 ? 9.272 -17.254 3.012 1.00 84.19 83 SER A CA 1
ATOM 635 C C . SER A 1 83 ? 10.076 -16.795 1.786 1.00 84.19 83 SER A C 1
ATOM 637 O O . SER A 1 83 ? 11.302 -16.639 1.856 1.00 84.19 83 SER A O 1
ATOM 639 N N . ALA A 1 84 ? 9.403 -16.620 0.644 1.00 85.31 84 ALA A N 1
ATOM 640 C CA . ALA A 1 84 ? 10.047 -16.131 -0.577 1.00 85.31 84 ALA A CA 1
ATOM 641 C C . ALA A 1 84 ? 10.524 -14.682 -0.388 1.00 85.31 84 ALA A C 1
ATOM 643 O O . ALA A 1 84 ? 11.626 -14.326 -0.799 1.00 85.31 84 ALA A O 1
ATOM 644 N N . GLU A 1 85 ? 9.737 -13.895 0.338 1.00 84.50 85 GLU A N 1
ATOM 645 C CA . GLU A 1 85 ? 10.011 -12.529 0.760 1.00 84.50 85 GLU A CA 1
ATOM 646 C C . GLU A 1 85 ? 11.254 -12.480 1.646 1.00 84.50 85 GLU A C 1
ATOM 648 O O . GLU A 1 85 ? 12.158 -11.687 1.397 1.00 84.50 85 GLU A O 1
ATOM 653 N N . LYS A 1 86 ? 11.375 -13.386 2.625 1.00 85.75 86 LYS A N 1
ATOM 654 C CA . LYS A 1 86 ? 12.587 -13.483 3.444 1.00 85.75 86 LYS A CA 1
ATOM 655 C C . LYS A 1 86 ? 13.828 -13.758 2.605 1.00 85.75 86 LYS A C 1
ATOM 657 O O . LYS A 1 86 ? 14.855 -13.110 2.807 1.00 85.75 86 LYS A O 1
ATOM 662 N N . HIS A 1 87 ? 13.746 -14.685 1.653 1.00 86.19 87 HIS A N 1
ATOM 663 C CA . HIS A 1 87 ? 14.863 -14.951 0.750 1.00 86.19 87 HIS A CA 1
ATOM 664 C C . HIS A 1 87 ? 15.188 -13.733 -0.130 1.00 86.19 87 HIS A C 1
ATOM 666 O O . HIS A 1 87 ? 16.359 -13.397 -0.295 1.00 86.19 87 HIS A O 1
ATOM 672 N N . PHE A 1 88 ? 14.174 -13.047 -0.659 1.00 88.62 88 PHE A N 1
ATOM 673 C CA . PHE A 1 88 ? 14.337 -11.838 -1.463 1.00 88.62 88 PHE A CA 1
ATOM 674 C C . PHE A 1 88 ? 15.013 -10.713 -0.665 1.00 88.62 88 PHE A C 1
ATOM 676 O O . PHE A 1 88 ? 16.099 -10.266 -1.026 1.00 88.62 88 PHE A O 1
ATOM 683 N N . TRP A 1 89 ? 14.433 -10.310 0.468 1.00 88.94 89 TRP A N 1
ATOM 684 C CA . TRP A 1 89 ? 14.914 -9.172 1.254 1.00 88.94 89 TRP A CA 1
ATOM 685 C C . TRP A 1 89 ? 16.271 -9.418 1.918 1.00 88.94 89 TRP A C 1
ATOM 687 O O . TRP A 1 89 ? 17.055 -8.483 2.085 1.00 88.94 89 TRP A O 1
ATOM 697 N N . SER A 1 90 ? 16.603 -10.675 2.235 1.00 83.69 90 SER A N 1
ATOM 698 C CA . SER A 1 90 ? 17.905 -11.016 2.822 1.00 83.69 90 SER A CA 1
ATOM 699 C C . SER A 1 90 ? 19.101 -10.680 1.920 1.00 83.69 90 SER A C 1
ATOM 701 O O . SER A 1 90 ? 20.201 -10.463 2.426 1.00 83.69 90 SER A O 1
ATOM 703 N N . GLN A 1 91 ? 18.885 -10.564 0.606 1.00 83.69 91 GLN A N 1
ATOM 704 C CA . GLN A 1 91 ? 19.920 -10.207 -0.371 1.00 83.69 91 GLN A CA 1
ATOM 705 C C . GLN A 1 91 ? 20.372 -8.745 -0.251 1.00 83.69 91 GLN A C 1
ATOM 707 O O . GLN A 1 91 ? 21.437 -8.390 -0.751 1.00 83.69 91 GLN A O 1
ATOM 712 N N . TYR A 1 92 ? 19.598 -7.901 0.439 1.00 78.81 92 TYR A N 1
ATOM 713 C CA . TYR A 1 92 ? 19.847 -6.461 0.537 1.00 78.81 92 TYR A CA 1
ATOM 714 C C . TYR A 1 92 ? 20.362 -6.010 1.917 1.00 78.81 92 TYR A C 1
ATOM 716 O O . TYR A 1 92 ? 20.587 -4.822 2.122 1.00 78.81 92 TYR A O 1
ATOM 724 N N . LEU A 1 93 ? 20.618 -6.942 2.847 1.00 70.94 93 LEU A N 1
ATOM 725 C CA . LEU A 1 93 ? 21.059 -6.670 4.230 1.00 70.94 93 LEU A CA 1
ATOM 726 C C . LEU A 1 93 ? 22.430 -5.979 4.358 1.00 70.94 93 LEU A C 1
ATOM 728 O O . LEU A 1 93 ? 22.755 -5.487 5.436 1.00 70.94 93 LEU A O 1
ATOM 732 N N . ALA A 1 94 ? 23.255 -5.989 3.308 1.00 64.88 94 ALA A N 1
ATOM 733 C CA . ALA A 1 94 ? 24.670 -5.615 3.402 1.00 64.88 94 ALA A CA 1
ATOM 734 C C . ALA A 1 94 ? 25.207 -4.845 2.183 1.00 64.88 94 ALA A C 1
ATOM 736 O O . ALA A 1 94 ? 26.415 -4.837 1.944 1.00 64.88 94 ALA A O 1
ATOM 737 N N . LEU A 1 95 ? 24.344 -4.229 1.372 1.00 61.34 95 LEU A N 1
ATOM 738 C CA . LEU A 1 95 ? 24.819 -3.550 0.166 1.00 61.34 95 LEU A CA 1
ATOM 739 C C . LEU A 1 95 ? 25.471 -2.205 0.487 1.00 61.34 95 LEU A C 1
ATOM 741 O O . LEU A 1 95 ? 24.827 -1.272 0.962 1.00 61.34 95 LEU A O 1
ATOM 745 N N . ASN A 1 96 ? 26.747 -2.100 0.122 1.00 59.19 96 ASN A N 1
ATOM 746 C CA . ASN A 1 96 ? 27.405 -0.819 -0.083 1.00 59.19 96 ASN A CA 1
ATOM 747 C C . ASN A 1 96 ? 26.830 -0.182 -1.359 1.00 59.19 96 ASN A C 1
ATOM 749 O O . ASN A 1 96 ? 26.830 -0.791 -2.428 1.00 59.19 96 ASN A O 1
ATOM 753 N N . TYR A 1 97 ? 26.303 1.033 -1.226 1.00 60.56 97 TYR A N 1
ATOM 754 C CA . TYR A 1 97 ? 25.744 1.821 -2.326 1.00 60.56 97 TYR A CA 1
ATOM 755 C C . TYR A 1 97 ? 26.810 2.123 -3.402 1.00 60.56 97 TYR A C 1
ATOM 757 O O . TYR A 1 97 ? 27.966 2.346 -3.034 1.00 60.56 97 TYR A O 1
ATOM 765 N N . PRO A 1 98 ? 26.454 2.213 -4.705 1.00 65.88 98 PRO A N 1
ATOM 766 C CA . PRO A 1 98 ? 25.099 2.283 -5.263 1.00 65.88 98 PRO A CA 1
ATOM 767 C C . PRO A 1 98 ? 24.602 0.997 -5.957 1.00 65.88 98 PRO A C 1
ATOM 769 O O . PRO A 1 98 ? 25.309 0.372 -6.743 1.00 65.88 98 PRO A O 1
ATOM 772 N N . VAL A 1 99 ? 23.331 0.655 -5.716 1.00 75.25 99 VAL A N 1
ATOM 773 C CA . VAL A 1 99 ? 22.612 -0.464 -6.355 1.00 75.25 99 VAL A CA 1
ATOM 774 C C . VAL A 1 99 ? 22.198 -0.089 -7.795 1.00 75.25 99 VAL A C 1
ATOM 776 O O . VAL A 1 99 ? 21.783 1.054 -8.015 1.00 75.25 99 VAL A O 1
ATOM 779 N N . PRO A 1 100 ? 22.274 -1.003 -8.787 1.00 83.00 100 PRO A N 1
ATOM 780 C CA . PRO A 1 100 ? 21.804 -0.739 -10.148 1.00 83.00 100 PRO A CA 1
ATOM 781 C C . PRO A 1 100 ? 20.327 -0.316 -10.203 1.00 83.00 100 PRO A C 1
ATOM 783 O O . PRO A 1 100 ? 19.490 -0.858 -9.485 1.00 83.00 100 PRO A O 1
ATOM 786 N N . PHE A 1 101 ? 19.978 0.598 -11.118 1.00 80.94 101 PHE A N 1
ATOM 787 C CA . PHE A 1 101 ? 18.610 1.133 -11.251 1.00 80.94 101 PHE A CA 1
ATOM 788 C C . PHE A 1 101 ? 17.544 0.040 -11.444 1.00 80.94 101 PHE A C 1
ATOM 790 O O . PHE A 1 101 ? 16.464 0.113 -10.869 1.00 80.94 101 PHE A O 1
ATOM 797 N N . VAL A 1 102 ? 17.860 -1.015 -12.201 1.00 84.00 102 VAL A N 1
ATOM 798 C CA . VAL A 1 102 ? 16.945 -2.151 -12.410 1.00 84.00 102 VAL A CA 1
ATOM 799 C C . VAL A 1 102 ? 16.629 -2.877 -11.100 1.00 84.00 102 VAL A C 1
ATOM 801 O O . VAL A 1 102 ? 15.492 -3.291 -10.888 1.00 84.00 102 VAL A O 1
ATOM 804 N N . ASP A 1 103 ? 17.599 -3.011 -10.198 1.00 85.62 103 ASP A N 1
ATOM 805 C CA . ASP A 1 103 ? 17.373 -3.655 -8.905 1.00 85.62 103 ASP A CA 1
ATOM 806 C C . ASP A 1 103 ? 16.604 -2.736 -7.947 1.00 85.62 103 ASP A C 1
ATOM 808 O O . ASP A 1 103 ? 15.759 -3.223 -7.198 1.00 85.62 103 ASP A O 1
ATOM 812 N N . GLN A 1 104 ? 16.785 -1.413 -8.052 1.00 84.88 104 GLN A N 1
ATOM 813 C CA . GLN A 1 104 ? 15.930 -0.440 -7.360 1.00 84.88 104 GLN A CA 1
ATOM 814 C C . GLN A 1 104 ? 14.461 -0.565 -7.792 1.00 84.88 104 GLN A C 1
ATOM 816 O O . GLN A 1 104 ? 13.560 -0.541 -6.955 1.00 84.88 104 GLN A O 1
ATOM 821 N N . LEU A 1 105 ? 14.203 -0.764 -9.091 1.00 86.75 105 LEU A N 1
ATOM 822 C CA . LEU A 1 105 ? 12.846 -0.996 -9.598 1.00 86.75 105 LEU A CA 1
ATOM 823 C C . LEU A 1 105 ? 12.243 -2.302 -9.064 1.00 86.75 105 LEU A C 1
ATOM 825 O O . LEU A 1 105 ? 11.072 -2.315 -8.690 1.00 86.75 105 LEU A O 1
ATOM 829 N N . LYS A 1 106 ? 13.026 -3.386 -8.978 1.00 89.62 106 LYS A N 1
ATOM 830 C CA . LYS A 1 106 ? 12.561 -4.649 -8.373 1.00 89.62 106 LYS A CA 1
ATOM 831 C C . LYS A 1 106 ? 12.178 -4.455 -6.905 1.00 89.62 106 LYS A C 1
ATOM 833 O O . LYS A 1 106 ? 11.090 -4.858 -6.510 1.00 89.62 106 LYS A O 1
ATOM 838 N N . GLN A 1 107 ? 13.034 -3.795 -6.123 1.00 89.25 107 GLN A N 1
ATOM 839 C CA . GLN A 1 107 ? 12.772 -3.491 -4.710 1.00 89.25 107 GLN A CA 1
ATOM 840 C C . GLN A 1 107 ? 11.473 -2.694 -4.536 1.00 89.25 107 GLN A C 1
ATOM 842 O O . GLN A 1 107 ? 10.661 -3.007 -3.667 1.00 89.25 107 GLN A O 1
ATOM 847 N N . LEU A 1 108 ? 11.246 -1.698 -5.394 1.00 88.56 108 LEU A N 1
ATOM 848 C CA . LEU A 1 108 ? 10.031 -0.891 -5.369 1.00 88.56 108 LEU A CA 1
ATOM 849 C C . LEU A 1 108 ? 8.775 -1.707 -5.704 1.00 88.56 108 LEU A C 1
ATOM 851 O O . LEU A 1 108 ? 7.742 -1.539 -5.056 1.00 88.56 108 LEU A O 1
ATOM 855 N N . ILE A 1 109 ? 8.848 -2.577 -6.715 1.00 91.00 109 ILE A N 1
ATOM 856 C CA . ILE A 1 109 ? 7.722 -3.433 -7.104 1.00 91.00 109 ILE A CA 1
ATOM 857 C C . ILE A 1 109 ? 7.339 -4.361 -5.949 1.00 91.00 109 ILE A C 1
ATOM 859 O O . ILE A 1 109 ? 6.156 -4.457 -5.624 1.00 91.00 109 ILE A O 1
ATOM 863 N N . GLU A 1 110 ? 8.316 -4.990 -5.297 1.00 92.50 110 GLU A N 1
ATOM 864 C CA . GLU A 1 110 ? 8.071 -5.869 -4.148 1.00 92.50 110 GLU A CA 1
ATOM 865 C C . GLU A 1 110 ? 7.468 -5.102 -2.963 1.00 92.50 110 GLU A C 1
ATOM 867 O O . GLU A 1 110 ? 6.470 -5.534 -2.380 1.00 92.50 110 GLU A O 1
ATOM 872 N N . LEU A 1 111 ? 7.981 -3.904 -2.658 1.00 91.62 111 LEU A N 1
ATOM 873 C CA . LEU A 1 111 ? 7.412 -3.051 -1.611 1.00 91.62 111 LEU A CA 1
ATOM 874 C C . LEU A 1 111 ? 5.960 -2.656 -1.925 1.00 91.62 111 LEU A C 1
ATOM 876 O O . LEU A 1 111 ? 5.088 -2.715 -1.056 1.00 91.62 111 LEU A O 1
ATOM 880 N N . HIS A 1 112 ? 5.673 -2.303 -3.180 1.00 92.12 112 HIS A N 1
ATOM 881 C CA . HIS A 1 112 ? 4.321 -1.981 -3.631 1.00 92.12 112 HIS A CA 1
ATOM 882 C C . HIS A 1 112 ? 3.367 -3.177 -3.495 1.00 92.12 112 HIS A C 1
ATOM 884 O O . HIS A 1 112 ? 2.213 -3.009 -3.087 1.00 92.12 112 HIS A O 1
ATOM 890 N N . GLN A 1 113 ? 3.828 -4.390 -3.813 1.00 92.56 113 GLN A N 1
ATOM 891 C CA . GLN A 1 113 ? 3.036 -5.610 -3.657 1.00 92.56 113 GLN A CA 1
ATOM 892 C C . GLN A 1 113 ? 2.744 -5.914 -2.183 1.00 92.56 113 GLN A C 1
ATOM 894 O O . GLN A 1 113 ? 1.582 -6.151 -1.838 1.00 92.56 113 GLN A O 1
ATOM 899 N N . ALA A 1 114 ? 3.753 -5.823 -1.312 1.00 91.06 114 ALA A N 1
ATOM 900 C CA . ALA A 1 114 ? 3.590 -5.993 0.130 1.00 91.06 114 ALA A CA 1
ATOM 901 C C . ALA A 1 114 ? 2.598 -4.969 0.708 1.00 91.06 114 ALA A C 1
ATOM 903 O O . ALA A 1 114 ? 1.645 -5.341 1.401 1.00 91.06 114 ALA A O 1
ATOM 904 N N . ALA A 1 115 ? 2.740 -3.691 0.339 1.00 93.12 115 ALA A N 1
ATOM 905 C CA . ALA A 1 115 ? 1.817 -2.632 0.738 1.00 93.12 115 ALA A CA 1
ATOM 906 C C . ALA A 1 115 ? 0.384 -2.923 0.267 1.00 93.12 115 ALA A C 1
ATOM 908 O O . ALA A 1 115 ? -0.562 -2.847 1.051 1.00 93.12 115 ALA A O 1
ATOM 909 N N . LYS A 1 116 ? 0.203 -3.326 -0.997 1.00 94.69 116 LYS A N 1
ATOM 910 C CA . LYS A 1 116 ? -1.111 -3.679 -1.554 1.00 94.69 116 LYS A CA 1
ATOM 911 C C . LYS A 1 116 ? -1.774 -4.825 -0.785 1.00 94.69 116 LYS A C 1
ATOM 913 O O . LYS A 1 116 ? -2.980 -4.767 -0.545 1.00 94.69 116 LYS A O 1
ATOM 918 N N . LEU A 1 117 ? -1.020 -5.861 -0.415 1.00 93.12 117 LEU A N 1
ATOM 919 C CA . LEU A 1 117 ? -1.532 -6.989 0.369 1.00 93.12 117 LEU A CA 1
ATOM 920 C C . LEU A 1 117 ? -1.941 -6.553 1.780 1.00 93.12 117 LEU A C 1
ATOM 922 O O . LEU A 1 117 ? -3.064 -6.840 2.193 1.00 93.12 117 LEU A O 1
ATOM 926 N N . ALA A 1 118 ? -1.091 -5.790 2.470 1.00 93.69 118 ALA A N 1
ATOM 927 C CA . ALA A 1 118 ? -1.395 -5.255 3.796 1.00 93.69 118 ALA A CA 1
ATOM 928 C C . ALA A 1 118 ? -2.652 -4.366 3.785 1.00 93.69 118 ALA A C 1
ATOM 930 O O . ALA A 1 118 ? -3.522 -4.486 4.649 1.00 93.69 118 ALA A O 1
ATOM 931 N N . MET A 1 119 ? -2.799 -3.515 2.764 1.00 95.81 119 MET A N 1
ATOM 932 C CA . MET A 1 119 ? -3.992 -2.687 2.582 1.00 95.81 119 MET A CA 1
ATOM 933 C C . MET A 1 119 ? -5.253 -3.528 2.347 1.00 95.81 119 MET A C 1
ATOM 935 O O . MET A 1 119 ? -6.303 -3.215 2.904 1.00 95.81 119 MET A O 1
ATOM 939 N N . LYS A 1 120 ? -5.175 -4.603 1.549 1.00 94.69 120 LYS A N 1
ATOM 940 C CA . LYS A 1 120 ? -6.307 -5.523 1.343 1.00 94.69 120 LYS A CA 1
ATOM 941 C C . LYS A 1 120 ? -6.728 -6.207 2.641 1.00 94.69 120 LYS A C 1
ATOM 943 O O . LYS A 1 120 ? -7.917 -6.224 2.944 1.00 94.69 120 LYS A O 1
ATOM 948 N N . ASP A 1 121 ? -5.770 -6.728 3.401 1.00 92.94 121 ASP A N 1
ATOM 949 C CA . ASP A 1 121 ? -6.013 -7.376 4.695 1.00 92.94 121 ASP A CA 1
ATOM 950 C C . ASP A 1 121 ? -6.673 -6.406 5.693 1.00 92.94 121 ASP A C 1
ATOM 952 O O . ASP A 1 121 ? -7.681 -6.723 6.327 1.00 92.94 121 ASP A O 1
ATOM 956 N N . LEU A 1 122 ? -6.183 -5.163 5.760 1.00 91.69 122 LEU A N 1
ATOM 957 C CA . LEU A 1 122 ? -6.813 -4.108 6.555 1.00 91.69 122 LEU A CA 1
ATOM 958 C C . LEU A 1 122 ? -8.256 -3.821 6.109 1.00 91.69 122 LEU A C 1
ATOM 960 O O . LEU A 1 122 ? -9.140 -3.687 6.955 1.00 91.69 122 LEU A O 1
ATOM 964 N N . VAL A 1 123 ? -8.504 -3.743 4.798 1.00 91.75 123 VAL A N 1
ATOM 965 C CA . VAL A 1 123 ? -9.848 -3.504 4.257 1.00 91.75 123 VAL A CA 1
ATOM 966 C C . VAL A 1 123 ? -10.812 -4.630 4.631 1.00 91.75 123 VAL A C 1
ATOM 968 O O . VAL A 1 123 ? -11.924 -4.337 5.058 1.00 91.75 123 VAL A O 1
ATOM 971 N N . VAL A 1 124 ? -10.395 -5.894 4.533 1.00 89.94 124 VAL A N 1
ATOM 972 C CA . VAL A 1 124 ? -11.232 -7.041 4.929 1.00 89.94 124 VAL A CA 1
ATOM 973 C C . VAL A 1 124 ? -11.612 -6.962 6.408 1.00 89.94 124 VAL A C 1
ATOM 975 O O . VAL A 1 124 ? -12.769 -7.186 6.752 1.00 89.94 124 VAL A O 1
ATOM 978 N N . ARG A 1 125 ? -10.672 -6.582 7.283 1.00 85.12 125 ARG A N 1
ATOM 979 C CA . ARG A 1 125 ? -10.942 -6.453 8.725 1.00 85.12 125 ARG 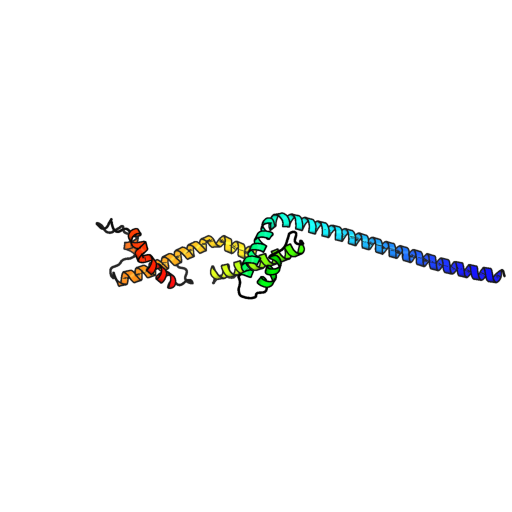A CA 1
ATOM 980 C C . ARG A 1 125 ? -11.882 -5.301 9.068 1.00 85.12 125 ARG A C 1
ATOM 982 O O . ARG A 1 125 ? -12.729 -5.442 9.940 1.00 85.12 125 ARG A O 1
ATOM 989 N N . LEU A 1 126 ? -11.722 -4.152 8.417 1.00 85.94 126 LEU A N 1
ATOM 990 C CA . LEU A 1 126 ? -12.529 -2.965 8.712 1.00 85.94 126 LEU A CA 1
ATOM 991 C C . LEU A 1 126 ? -13.908 -2.999 8.029 1.00 85.94 126 LEU A C 1
ATOM 993 O O . LEU A 1 126 ? -14.870 -2.426 8.549 1.00 85.94 126 LEU A O 1
ATOM 997 N N . TRP A 1 127 ? -14.023 -3.683 6.889 1.00 89.25 127 TRP A N 1
ATOM 998 C CA . TRP A 1 127 ? -15.246 -3.782 6.090 1.00 89.25 127 TRP A CA 1
ATOM 999 C C . TRP A 1 127 ? -15.516 -5.221 5.619 1.00 89.25 127 TRP A C 1
ATOM 1001 O O . TRP A 1 127 ? -15.499 -5.484 4.416 1.00 89.25 127 TRP A O 1
ATOM 1011 N N . PRO A 1 128 ? -15.830 -6.157 6.530 1.00 83.75 128 PRO A N 1
ATOM 1012 C CA . PRO A 1 128 ? -15.997 -7.570 6.175 1.00 83.75 128 PRO A CA 1
ATOM 1013 C C . PRO A 1 128 ? -17.165 -7.833 5.209 1.00 83.75 128 PRO A C 1
ATOM 1015 O O . PRO A 1 128 ? -17.156 -8.825 4.488 1.00 83.75 128 PRO A O 1
ATOM 1018 N N . ALA A 1 129 ? -18.159 -6.940 5.174 1.00 86.50 129 ALA A N 1
ATOM 1019 C CA . ALA A 1 129 ? -19.338 -7.052 4.315 1.00 86.50 129 ALA A CA 1
ATOM 1020 C C . ALA A 1 129 ? -19.242 -6.255 2.997 1.00 86.50 129 ALA A C 1
ATOM 1022 O O . ALA A 1 129 ? -20.159 -6.333 2.182 1.00 86.50 129 ALA A O 1
ATOM 1023 N N . GLU A 1 130 ? -18.178 -5.471 2.772 1.00 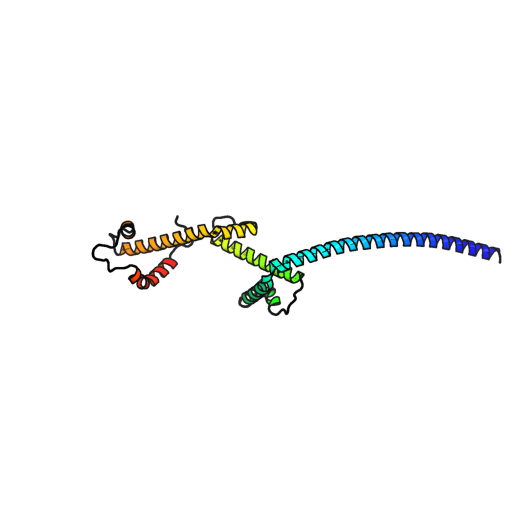88.31 130 GLU A N 1
ATOM 1024 C CA . GLU A 1 130 ? -18.025 -4.682 1.541 1.00 88.31 130 GLU A CA 1
ATOM 1025 C C . GLU A 1 130 ? -17.024 -5.325 0.571 1.00 88.31 130 GLU A C 1
ATOM 1027 O O . GLU A 1 130 ? -16.024 -5.908 0.995 1.00 88.31 130 GLU A O 1
ATOM 1032 N N . PRO A 1 131 ? -17.226 -5.178 -0.751 1.00 92.88 131 PRO A N 1
ATOM 1033 C CA . PRO A 1 131 ? -16.288 -5.705 -1.730 1.00 92.88 131 PRO A CA 1
ATOM 1034 C C . PRO A 1 131 ? -14.942 -4.980 -1.647 1.00 92.88 131 PRO A C 1
ATOM 1036 O O . PRO A 1 131 ? -14.879 -3.749 -1.579 1.00 92.88 131 PRO A O 1
ATOM 1039 N N . ILE A 1 132 ? -13.849 -5.740 -1.721 1.00 94.38 132 ILE A N 1
ATOM 1040 C CA . ILE A 1 132 ? -12.484 -5.204 -1.732 1.00 94.38 132 ILE A CA 1
ATOM 1041 C C . ILE A 1 132 ? -12.277 -4.365 -3.010 1.00 94.38 132 ILE A C 1
ATOM 1043 O O . ILE A 1 132 ? -12.636 -4.825 -4.097 1.00 94.38 132 ILE A O 1
ATOM 1047 N N . PRO A 1 133 ? -11.675 -3.161 -2.936 1.00 95.81 133 PRO A N 1
ATOM 1048 C CA . PRO A 1 133 ? -11.360 -2.378 -4.123 1.00 95.81 133 PRO A CA 1
ATOM 1049 C C . PRO A 1 133 ? -10.434 -3.150 -5.068 1.00 95.81 133 PRO A C 1
ATOM 1051 O O . PRO A 1 133 ? -9.445 -3.751 -4.642 1.00 95.81 133 PRO A O 1
ATOM 1054 N N . SER A 1 134 ? -10.724 -3.092 -6.366 1.00 93.38 134 SER A N 1
ATOM 1055 C CA . SER A 1 134 ? -9.940 -3.780 -7.399 1.00 93.38 134 SER A CA 1
ATOM 1056 C C . SER A 1 134 ? -8.622 -3.072 -7.735 1.00 93.38 134 SER A C 1
ATOM 1058 O O . SER A 1 134 ? -7.667 -3.722 -8.165 1.00 93.38 134 SER A O 1
ATOM 1060 N N . SER A 1 135 ? -8.535 -1.756 -7.512 1.00 95.44 135 SER A N 1
ATOM 1061 C CA . SER A 1 135 ? -7.355 -0.938 -7.816 1.00 95.44 135 SER A CA 1
ATOM 1062 C C . SER A 1 135 ? -6.573 -0.537 -6.562 1.00 95.44 135 SER A C 1
ATOM 1064 O O . SER A 1 135 ? -7.133 -0.415 -5.472 1.00 95.44 135 SER A O 1
ATOM 1066 N N . TYR A 1 136 ? -5.268 -0.278 -6.724 1.00 94.12 136 TYR A N 1
ATOM 1067 C CA . TYR A 1 136 ? -4.419 0.217 -5.633 1.00 94.12 136 TYR A CA 1
ATOM 1068 C C . TYR A 1 136 ? -4.922 1.559 -5.091 1.00 94.12 136 TYR A C 1
ATOM 1070 O O . TYR A 1 136 ? -5.095 1.721 -3.888 1.00 94.12 136 TYR A O 1
ATOM 1078 N N . PHE A 1 137 ? -5.257 2.500 -5.977 1.00 95.25 137 PHE A N 1
ATOM 1079 C CA . PHE A 1 137 ? -5.827 3.782 -5.565 1.00 95.25 137 PHE A CA 1
ATOM 1080 C C . PHE A 1 137 ? -7.169 3.622 -4.834 1.00 95.25 137 PHE A C 1
ATOM 1082 O O . PHE A 1 137 ? -7.435 4.337 -3.873 1.00 95.25 137 PHE A O 1
ATOM 1089 N N . GLY A 1 138 ? -7.998 2.652 -5.234 1.00 96.50 138 GLY A N 1
ATOM 1090 C CA . GLY A 1 138 ? -9.229 2.321 -4.519 1.00 96.50 138 GLY A CA 1
ATOM 1091 C C . GLY A 1 138 ? -8.972 1.853 -3.083 1.00 96.50 138 GLY A C 1
ATOM 1092 O O . GLY A 1 138 ? -9.700 2.262 -2.179 1.00 96.50 138 GLY A O 1
ATOM 1093 N N . LEU A 1 139 ? -7.916 1.057 -2.859 1.00 96.38 139 LEU A N 1
ATOM 1094 C CA . LEU A 1 139 ? -7.467 0.671 -1.514 1.00 96.38 139 LEU A CA 1
ATOM 1095 C C . LEU A 1 139 ? -7.046 1.899 -0.703 1.00 96.38 139 LEU A C 1
ATOM 1097 O O . LEU A 1 139 ? -7.554 2.098 0.400 1.00 96.38 139 LEU A O 1
ATOM 1101 N N . VAL A 1 140 ? -6.195 2.759 -1.274 1.00 95.06 140 VAL A N 1
ATOM 1102 C CA . VAL A 1 140 ? -5.743 4.001 -0.624 1.00 95.06 140 VAL A CA 1
ATOM 1103 C C . VAL A 1 140 ? -6.934 4.884 -0.253 1.00 95.06 140 VAL A C 1
ATOM 1105 O O . VAL A 1 140 ? -7.064 5.286 0.898 1.00 95.06 140 VAL A O 1
ATOM 1108 N N . LYS A 1 141 ? -7.857 5.131 -1.190 1.00 95.00 141 LYS A N 1
ATOM 1109 C CA . LYS A 1 141 ? -9.048 5.955 -0.950 1.00 95.00 141 LYS A CA 1
ATOM 1110 C C . LYS A 1 141 ? -9.924 5.383 0.166 1.00 95.00 141 LYS A C 1
ATOM 1112 O O . LYS A 1 141 ? -10.421 6.143 0.994 1.00 95.00 141 LYS A O 1
ATOM 1117 N N . ARG A 1 142 ? -10.106 4.057 0.212 1.00 94.50 142 ARG A N 1
ATOM 1118 C CA . ARG A 1 142 ? -10.877 3.402 1.278 1.00 94.50 142 ARG A CA 1
ATOM 1119 C C . ARG A 1 142 ? -10.218 3.571 2.646 1.00 94.50 142 ARG A C 1
ATOM 1121 O O . ARG A 1 142 ? -10.915 3.877 3.606 1.00 94.50 142 ARG A O 1
ATOM 1128 N N . ILE A 1 143 ? -8.896 3.431 2.722 1.00 93.06 143 ILE A N 1
ATOM 1129 C CA . ILE A 1 143 ? -8.138 3.617 3.966 1.00 93.06 143 ILE A CA 1
ATOM 1130 C C . ILE A 1 143 ? -8.167 5.079 4.422 1.00 93.06 143 ILE A C 1
ATOM 1132 O O . ILE A 1 143 ? -8.419 5.346 5.591 1.00 93.06 143 ILE A O 1
ATOM 1136 N N . VAL A 1 144 ? -7.987 6.037 3.512 1.00 91.31 144 VAL A N 1
ATOM 1137 C CA . VAL A 1 144 ? -8.098 7.472 3.832 1.00 91.31 144 VAL A CA 1
ATOM 1138 C C . VAL A 1 144 ? -9.502 7.811 4.351 1.00 91.31 144 VAL A C 1
ATOM 1140 O O . VAL A 1 144 ? -9.653 8.599 5.280 1.00 91.31 144 VAL A O 1
ATOM 1143 N N . GLY A 1 145 ? -10.534 7.162 3.807 1.00 89.00 145 GLY A N 1
ATOM 1144 C CA . GLY A 1 145 ? -11.915 7.272 4.276 1.00 89.00 145 GLY A CA 1
ATOM 1145 C C . GLY A 1 145 ? -12.253 6.452 5.529 1.00 89.00 145 GLY A C 1
ATOM 1146 O O . GLY A 1 145 ? -13.427 6.384 5.886 1.00 89.00 145 GLY A O 1
ATOM 1147 N N . ALA A 1 146 ? -11.284 5.809 6.193 1.00 90.12 146 ALA A N 1
ATOM 1148 C CA . ALA A 1 146 ? -11.549 4.920 7.328 1.00 90.12 146 ALA A CA 1
ATOM 1149 C C . ALA A 1 146 ? -11.971 5.656 8.604 1.00 90.12 146 ALA A C 1
ATOM 1151 O O . ALA A 1 146 ? -12.695 5.079 9.415 1.00 90.12 146 ALA A O 1
ATOM 1152 N N . CYS A 1 147 ? -11.525 6.904 8.805 1.00 85.94 147 CYS A N 1
ATOM 1153 C CA . CYS A 1 147 ? -11.668 7.609 10.085 1.00 85.94 147 CYS A CA 1
ATOM 1154 C C . CYS A 1 147 ? -13.112 7.638 10.618 1.00 85.94 147 CYS A C 1
ATOM 1156 O O . CYS A 1 147 ? -13.310 7.209 11.754 1.00 85.94 147 CYS A O 1
ATOM 1158 N N . PRO A 1 148 ? -14.141 8.023 9.833 1.00 86.62 148 PRO A N 1
ATOM 1159 C CA . PRO A 1 148 ? -15.524 7.985 10.312 1.00 86.62 148 PRO A CA 1
ATOM 1160 C C . PRO A 1 148 ? -15.965 6.588 10.762 1.00 86.62 148 PRO A C 1
ATOM 1162 O O . PRO A 1 148 ? -16.665 6.446 11.760 1.00 86.62 148 PRO A O 1
ATOM 1165 N N . ARG A 1 149 ? -15.521 5.535 10.067 1.00 83.44 149 ARG A N 1
ATOM 1166 C CA . ARG A 1 149 ? -15.860 4.157 10.431 1.00 83.44 149 ARG A CA 1
ATOM 1167 C C . ARG A 1 149 ? -15.149 3.701 11.699 1.00 83.44 149 ARG A C 1
ATOM 1169 O O . ARG A 1 149 ? -15.757 3.003 12.503 1.00 83.44 149 ARG A O 1
ATOM 1176 N N . LEU A 1 150 ? -13.898 4.110 11.904 1.00 86.94 150 LEU A N 1
ATOM 1177 C CA . LEU A 1 150 ? -13.187 3.847 13.155 1.00 86.94 150 LEU A CA 1
ATOM 1178 C C . LEU A 1 150 ? -13.896 4.502 14.344 1.00 86.94 150 LEU A C 1
ATOM 1180 O O . LEU A 1 150 ? -13.992 3.878 15.396 1.00 86.94 150 LEU A O 1
ATOM 1184 N N . GLU A 1 151 ? -14.442 5.708 14.180 1.00 88.56 151 GLU A N 1
ATOM 1185 C CA . GLU A 1 151 ? -15.239 6.356 15.229 1.00 88.56 151 GLU A CA 1
ATOM 1186 C C . GLU A 1 151 ? -16.551 5.612 15.512 1.00 88.56 151 GLU A C 1
ATOM 1188 O O . GLU A 1 151 ? -16.897 5.395 16.674 1.00 88.56 151 GLU A O 1
ATOM 1193 N N . VAL A 1 152 ? -17.237 5.122 14.474 1.00 87.12 152 VAL A N 1
ATOM 1194 C CA . VAL A 1 152 ? -18.416 4.252 14.641 1.00 87.12 152 VAL A CA 1
ATOM 1195 C C . VAL A 1 152 ? -18.050 2.962 15.388 1.00 87.12 152 VAL A C 1
ATOM 1197 O O . VAL A 1 152 ? -18.749 2.573 16.321 1.00 87.12 152 VAL A O 1
ATOM 1200 N N . ILE A 1 153 ? -16.923 2.326 15.052 1.00 86.06 153 ILE A N 1
ATOM 1201 C CA . ILE A 1 153 ? -16.439 1.123 15.748 1.00 86.06 153 ILE A CA 1
ATOM 1202 C C . ILE A 1 153 ? -16.112 1.433 17.216 1.00 86.06 153 ILE A C 1
ATOM 1204 O O . ILE A 1 153 ? -16.548 0.701 18.102 1.00 86.06 153 ILE A O 1
ATOM 1208 N N . LYS A 1 154 ? -15.391 2.526 17.504 1.00 87.81 154 LYS A N 1
ATOM 1209 C CA . LYS A 1 154 ? -15.080 2.941 18.884 1.00 87.81 154 LYS A CA 1
ATOM 1210 C C . LYS A 1 154 ? -16.352 3.152 19.703 1.00 87.81 154 LYS A C 1
ATOM 1212 O O . LYS A 1 154 ? -16.445 2.656 20.827 1.00 87.81 154 LYS A O 1
ATOM 1217 N N . ARG A 1 155 ? -17.337 3.858 19.137 1.00 89.25 155 ARG A N 1
ATOM 1218 C CA . ARG A 1 155 ? -18.630 4.100 19.786 1.00 89.25 155 ARG A CA 1
ATOM 1219 C C . ARG A 1 155 ? -19.374 2.792 20.041 1.00 89.25 155 ARG A C 1
ATOM 1221 O O . ARG A 1 155 ? -19.834 2.579 21.158 1.00 89.25 155 ARG A O 1
ATOM 1228 N N . SER A 1 156 ? -19.411 1.904 19.052 1.00 88.38 156 SER A N 1
ATOM 1229 C CA . SER A 1 156 ? -20.016 0.576 19.163 1.00 88.38 156 SER A CA 1
ATOM 1230 C C . SER A 1 156 ? -19.422 -0.242 20.315 1.00 88.38 156 SER A C 1
ATOM 1232 O O . SER A 1 156 ? -20.150 -0.732 21.177 1.00 88.38 156 SER A O 1
ATOM 1234 N N . VAL A 1 157 ? -18.090 -0.334 20.386 1.00 88.12 157 VAL A N 1
ATOM 1235 C CA . VAL A 1 157 ? -17.390 -1.079 21.447 1.00 88.12 157 VAL A CA 1
ATOM 1236 C C . VAL A 1 157 ? -17.668 -0.480 22.829 1.00 88.12 157 VAL A C 1
ATOM 1238 O O . VAL A 1 157 ? -17.849 -1.219 23.798 1.00 88.12 157 VAL A O 1
ATOM 1241 N N . CYS A 1 158 ? -17.742 0.851 22.928 1.00 89.81 158 CYS A N 1
ATOM 1242 C CA . CYS A 1 158 ? -18.106 1.542 24.164 1.00 89.81 158 CYS A CA 1
ATOM 1243 C C . CYS A 1 158 ? -19.538 1.202 24.609 1.00 89.81 158 CYS A C 1
ATOM 1245 O O . CYS A 1 158 ? -19.753 0.848 25.770 1.00 89.81 158 CYS A O 1
ATOM 1247 N N . ILE A 1 159 ? -20.501 1.251 23.680 1.00 91.12 159 ILE A N 1
ATOM 1248 C CA . ILE A 1 159 ? -21.905 0.903 23.937 1.00 91.12 159 ILE A CA 1
ATOM 1249 C C . ILE A 1 159 ? -22.015 -0.540 24.428 1.00 91.12 159 ILE A C 1
ATOM 1251 O O . ILE A 1 159 ? -22.691 -0.791 25.424 1.00 91.12 159 ILE A O 1
ATOM 1255 N N . GLU A 1 160 ? -21.323 -1.478 23.782 1.00 91.94 160 GLU A N 1
ATOM 1256 C CA . GLU A 1 160 ? -21.388 -2.887 24.165 1.00 91.94 160 GLU A CA 1
ATOM 1257 C C . GLU A 1 160 ? -20.804 -3.141 25.554 1.00 91.94 160 GLU A C 1
ATOM 1259 O O . GLU A 1 160 ? -21.435 -3.785 26.397 1.00 91.94 160 GLU A O 1
ATOM 1264 N N . GLY A 1 161 ? -19.630 -2.568 25.830 1.00 91.06 161 GLY A N 1
ATOM 1265 C CA . GLY A 1 161 ? -19.013 -2.651 27.150 1.00 91.06 161 GLY A CA 1
ATOM 1266 C C . GLY A 1 161 ? -19.920 -2.071 28.240 1.00 91.06 161 GLY A C 1
ATOM 1267 O O . GLY A 1 161 ? -20.105 -2.693 29.289 1.00 91.06 161 GLY A O 1
ATOM 1268 N N . ALA A 1 162 ? -20.546 -0.919 27.976 1.00 91.50 162 ALA A N 1
ATOM 1269 C CA . ALA A 1 162 ? -21.503 -0.298 28.888 1.00 91.50 162 ALA A CA 1
ATOM 1270 C C . ALA A 1 162 ? -22.753 -1.168 29.089 1.00 91.50 162 ALA A C 1
ATOM 1272 O O . ALA A 1 162 ? -23.174 -1.381 30.227 1.00 91.50 162 ALA A O 1
ATOM 1273 N N . ARG A 1 163 ? -23.310 -1.739 28.013 1.00 92.25 163 ARG A N 1
ATOM 1274 C CA . ARG A 1 163 ? -24.465 -2.649 28.058 1.00 92.25 163 ARG A CA 1
ATOM 1275 C C . ARG A 1 163 ? -24.192 -3.841 28.973 1.00 92.25 163 ARG A C 1
ATOM 1277 O O . ARG A 1 163 ? -24.988 -4.127 29.868 1.00 92.25 163 ARG A O 1
ATOM 1284 N N . MET A 1 164 ? -23.046 -4.500 28.798 1.00 92.50 164 MET A N 1
ATOM 1285 C CA . MET A 1 164 ? -22.637 -5.635 29.629 1.00 92.50 164 MET A CA 1
ATOM 1286 C C . MET A 1 164 ? -22.404 -5.232 31.090 1.00 92.50 164 MET A C 1
ATOM 1288 O O . MET A 1 164 ? -22.817 -5.949 32.006 1.00 92.50 164 MET A O 1
ATOM 1292 N N . ALA A 1 165 ? -21.767 -4.083 31.326 1.00 92.19 165 ALA A N 1
ATOM 1293 C CA . ALA A 1 165 ? -21.514 -3.577 32.670 1.00 92.19 165 ALA A CA 1
ATOM 1294 C C . ALA A 1 165 ? -22.817 -3.252 33.416 1.00 92.19 165 ALA A C 1
ATOM 1296 O O . ALA A 1 165 ? -23.000 -3.701 34.550 1.00 92.19 165 ALA A O 1
ATOM 1297 N N . PHE A 1 166 ? -23.754 -2.545 32.776 1.00 93.31 166 PHE A N 1
ATOM 1298 C CA . PHE A 1 166 ? -25.053 -2.237 33.372 1.00 93.31 166 PHE A CA 1
ATOM 1299 C C . PHE A 1 166 ? -25.885 -3.490 33.625 1.00 93.31 166 PHE A C 1
ATOM 1301 O O . PHE A 1 166 ? -26.498 -3.592 34.686 1.00 93.31 166 PHE A O 1
ATOM 1308 N N . ALA A 1 167 ? -25.866 -4.469 32.716 1.00 93.69 167 ALA A N 1
ATOM 1309 C CA . ALA A 1 167 ? -26.539 -5.746 32.934 1.00 93.69 167 ALA A CA 1
ATOM 1310 C C . ALA A 1 167 ? -26.004 -6.456 34.191 1.00 93.69 167 ALA A C 1
ATOM 1312 O O . ALA A 1 167 ? -26.786 -6.874 35.044 1.00 93.69 167 ALA A O 1
ATOM 1313 N N . ARG A 1 168 ? -24.676 -6.513 34.364 1.00 92.56 168 ARG A N 1
ATOM 1314 C CA . ARG A 1 168 ? -24.038 -7.094 35.560 1.00 92.56 168 ARG A CA 1
ATOM 1315 C C . ARG A 1 168 ? -24.358 -6.306 36.832 1.00 92.56 168 ARG A C 1
ATOM 1317 O O . ARG A 1 168 ? -24.652 -6.907 37.860 1.00 92.56 168 ARG A O 1
ATOM 1324 N N . ALA A 1 169 ? -24.350 -4.975 36.774 1.00 92.25 169 ALA A N 1
ATOM 1325 C CA . ALA A 1 169 ? -24.730 -4.137 37.909 1.00 92.25 169 ALA A CA 1
ATOM 1326 C C . ALA A 1 169 ? -26.199 -4.357 38.309 1.00 92.25 169 ALA A C 1
ATOM 1328 O O . ALA A 1 169 ? -26.508 -4.472 39.494 1.00 92.25 169 ALA A O 1
ATOM 1329 N N . LYS A 1 170 ? -27.100 -4.484 37.330 1.00 94.44 170 LYS A N 1
ATOM 1330 C CA . LYS A 1 170 ? -28.536 -4.692 37.553 1.00 94.44 170 LYS A CA 1
ATOM 1331 C C . LYS A 1 170 ? -28.857 -6.015 38.252 1.00 94.44 170 LYS A C 1
ATOM 1333 O O . LYS A 1 170 ? -29.822 -6.066 39.006 1.00 94.44 170 LYS A O 1
ATOM 1338 N N . VAL A 1 171 ? -28.028 -7.050 38.083 1.00 95.00 171 VAL A N 1
ATOM 1339 C CA . VAL A 1 171 ? -28.154 -8.316 38.835 1.00 95.00 171 VAL A CA 1
ATOM 1340 C C . VAL A 1 171 ? -27.994 -8.097 40.346 1.00 95.00 171 VAL A C 1
ATOM 1342 O O . VAL A 1 171 ? -28.686 -8.736 41.133 1.00 95.00 171 VAL A O 1
ATOM 1345 N N . HIS A 1 172 ? -27.125 -7.173 40.765 1.00 92.44 172 HIS A N 1
ATOM 1346 C CA . HIS A 1 172 ? -26.915 -6.848 42.182 1.00 92.44 172 HIS A CA 1
ATOM 1347 C C . HIS A 1 172 ? -27.828 -5.718 42.679 1.00 92.44 172 HIS A C 1
ATOM 1349 O O . HIS A 1 172 ? -28.232 -5.708 43.841 1.00 92.44 172 HIS A O 1
ATOM 1355 N N . TRP A 1 173 ? -28.194 -4.786 41.798 1.00 91.62 173 TRP A N 1
ATOM 1356 C CA . TRP A 1 173 ? -29.111 -3.682 42.073 1.00 91.62 173 TRP A CA 1
ATOM 1357 C C . TRP A 1 173 ? -30.348 -3.783 41.179 1.00 91.62 173 TRP A C 1
ATOM 1359 O O . TRP A 1 173 ? -30.465 -3.073 40.187 1.00 91.62 173 TRP A O 1
ATOM 1369 N N . GLY A 1 174 ? -31.309 -4.637 41.543 1.00 91.25 174 GLY A N 1
ATOM 1370 C CA . GLY A 1 174 ? -32.485 -4.917 40.699 1.00 91.25 174 GLY A CA 1
ATOM 1371 C C . GLY A 1 174 ? -33.339 -3.692 40.335 1.00 91.25 174 GLY A C 1
ATOM 1372 O O . GLY A 1 174 ? -33.957 -3.662 39.274 1.00 91.25 174 GLY A O 1
ATOM 1373 N N . LYS A 1 175 ? -33.328 -2.647 41.176 1.00 92.62 175 LYS A N 1
ATOM 1374 C CA . LYS A 1 175 ? -34.011 -1.363 40.924 1.00 92.62 175 LYS A CA 1
ATOM 1375 C C . LYS A 1 175 ? -33.165 -0.360 40.123 1.00 92.62 175 LYS A C 1
ATOM 1377 O O . LYS A 1 175 ? -33.557 0.796 40.014 1.00 92.62 175 LYS A O 1
ATOM 1382 N N . LEU A 1 176 ? -32.006 -0.769 39.601 1.00 91.94 176 LEU A N 1
ATOM 1383 C CA . LEU A 1 176 ? -31.139 0.085 38.796 1.00 91.94 176 LEU A CA 1
ATOM 1384 C C . LEU A 1 176 ? -31.848 0.502 37.502 1.00 91.94 176 LEU A C 1
ATOM 1386 O O . LEU A 1 176 ? -32.197 -0.331 36.652 1.00 91.94 176 LEU A O 1
ATOM 1390 N N . ASP A 1 177 ? -31.988 1.812 37.358 1.00 91.94 177 ASP A N 1
ATOM 1391 C CA . ASP A 1 177 ? -32.359 2.493 36.129 1.00 91.94 177 ASP A CA 1
ATOM 1392 C C . ASP A 1 177 ? -31.082 3.087 35.515 1.00 91.94 177 ASP A C 1
ATOM 1394 O O . ASP A 1 177 ? -30.495 4.025 36.055 1.00 91.94 177 ASP A O 1
ATOM 1398 N N . ALA A 1 178 ? -30.595 2.462 34.439 1.00 91.62 178 ALA A N 1
ATOM 1399 C CA . ALA A 1 178 ? -29.336 2.844 33.805 1.00 91.62 178 ALA A CA 1
ATOM 1400 C C . ALA A 1 178 ? -29.444 4.176 33.049 1.00 91.62 178 ALA A C 1
ATOM 1402 O O . ALA A 1 178 ? -28.449 4.886 32.945 1.00 91.62 178 ALA A O 1
ATOM 1403 N N . GLU A 1 179 ? -30.634 4.523 32.552 1.00 92.88 179 GLU A N 1
ATOM 1404 C CA . GLU A 1 179 ? -30.865 5.798 31.877 1.00 92.88 179 GLU A CA 1
ATOM 1405 C C . GLU A 1 179 ? -30.809 6.930 32.896 1.00 92.88 179 GLU A C 1
ATOM 1407 O O . GLU A 1 179 ? -29.989 7.834 32.743 1.00 92.88 179 GLU A O 1
ATOM 1412 N N . LYS A 1 180 ? -31.572 6.819 33.994 1.00 90.25 180 LYS A N 1
ATOM 1413 C CA . LYS A 1 180 ? -31.510 7.793 35.096 1.00 90.25 180 LYS A CA 1
ATOM 1414 C C . LYS A 1 180 ? -30.112 7.928 35.673 1.00 90.25 180 LYS A C 1
ATOM 1416 O O . LYS A 1 180 ? -29.670 9.037 35.927 1.00 90.25 180 LYS A O 1
ATOM 1421 N N . LEU A 1 181 ? -29.376 6.825 35.831 1.00 87.12 181 LEU A N 1
ATOM 1422 C CA . LEU A 1 181 ? -28.001 6.876 36.337 1.00 87.12 181 LEU A CA 1
ATOM 1423 C C . LEU A 1 181 ? -27.064 7.719 35.451 1.00 87.12 181 LEU A C 1
ATOM 1425 O O . LEU A 1 181 ? -26.098 8.281 35.963 1.00 87.12 181 LEU A O 1
ATOM 1429 N N . MET A 1 182 ? -27.315 7.774 34.141 1.00 88.81 182 MET A N 1
ATOM 1430 C CA . MET A 1 182 ? -26.482 8.514 33.189 1.00 88.81 182 MET A CA 1
ATOM 1431 C C . MET A 1 182 ? -26.968 9.942 32.934 1.00 88.81 182 MET A C 1
ATOM 1433 O O . MET A 1 182 ? -26.165 10.777 32.517 1.00 88.81 182 MET A O 1
ATOM 1437 N N . THR A 1 183 ? -28.255 10.222 33.143 1.00 88.88 183 THR A N 1
ATOM 1438 C CA . THR A 1 183 ? -28.864 11.535 32.879 1.00 88.88 183 THR A CA 1
ATOM 1439 C C . THR A 1 183 ? -29.025 12.382 34.137 1.00 88.88 183 THR A C 1
ATOM 1441 O O . THR A 1 183 ? -28.936 13.607 34.061 1.00 88.88 183 THR A O 1
ATOM 1444 N N . GLU A 1 184 ? -29.227 11.756 35.296 1.00 84.62 184 GLU A N 1
ATOM 1445 C CA . GLU A 1 184 ? -29.361 12.438 36.577 1.00 84.62 184 GLU A CA 1
ATOM 1446 C C . GLU A 1 184 ? -27.989 12.642 37.235 1.00 84.62 184 GLU A C 1
ATOM 1448 O O . GLU A 1 184 ? -27.045 11.864 37.078 1.00 84.62 184 GLU A O 1
ATOM 1453 N N . GLY A 1 185 ? -27.873 13.742 37.980 1.00 70.69 185 GLY A N 1
ATOM 1454 C CA . GLY A 1 185 ? -26.676 14.051 38.747 1.00 70.69 185 GLY A CA 1
ATOM 1455 C C . GLY A 1 185 ? -26.421 13.041 39.868 1.00 70.69 185 GLY A C 1
ATOM 1456 O O . GLY A 1 185 ? -27.182 12.110 40.129 1.00 70.69 185 GLY A O 1
ATOM 1457 N N . ARG A 1 186 ? -25.312 13.241 40.578 1.00 75.06 186 ARG A N 1
ATOM 1458 C CA . ARG A 1 186 ? -24.958 12.390 41.714 1.00 75.06 186 ARG A CA 1
ATOM 1459 C C . ARG A 1 186 ? -26.082 12.439 42.771 1.00 75.06 186 ARG A C 1
ATOM 1461 O O . ARG A 1 186 ? -26.621 13.520 42.995 1.00 75.06 186 ARG A O 1
ATOM 1468 N N . PRO A 1 187 ? -26.416 11.317 43.440 1.00 76.81 187 PRO A N 1
ATOM 1469 C CA . PRO A 1 187 ? -27.439 11.325 44.478 1.00 76.81 187 PRO A CA 1
ATOM 1470 C C . PRO A 1 187 ? -27.111 12.348 45.565 1.00 76.81 187 PRO A C 1
ATOM 1472 O O . PRO A 1 187 ? -25.957 12.428 46.000 1.00 76.81 187 PRO A O 1
ATOM 1475 N N . GLU A 1 188 ? -28.130 13.075 46.009 1.00 75.81 188 GLU A N 1
ATOM 1476 C CA . GLU A 1 188 ? -28.018 14.111 47.035 1.00 75.81 188 GLU A CA 1
ATOM 1477 C C . GLU A 1 188 ? -27.367 13.547 48.314 1.00 75.81 188 GLU A C 1
ATOM 1479 O O . GLU A 1 188 ? -27.697 12.446 48.774 1.00 75.81 188 GLU A O 1
ATOM 1484 N N . GLY A 1 189 ? -26.364 14.252 48.846 1.00 80.62 189 GLY A N 1
ATOM 1485 C CA . GLY A 1 189 ? -25.592 13.827 50.020 1.00 80.62 189 GLY A CA 1
ATOM 1486 C C . GLY A 1 189 ? -24.490 12.796 49.733 1.00 80.62 189 GLY A C 1
ATOM 1487 O O . GLY A 1 189 ? -23.871 12.264 50.663 1.00 80.62 189 GLY A O 1
ATOM 1488 N N . LYS A 1 190 ? -24.222 12.466 48.461 1.00 81.56 190 LYS A N 1
ATOM 1489 C CA . LYS A 1 190 ? -23.133 11.555 48.047 1.00 81.56 190 LYS A CA 1
ATOM 1490 C C . LYS A 1 190 ? -22.101 12.215 47.142 1.00 81.56 190 LYS A C 1
ATOM 1492 O O . LYS A 1 190 ? -21.408 11.525 46.398 1.00 81.56 190 LYS A O 1
ATOM 1497 N N . GLU A 1 191 ? -21.917 13.524 47.247 1.00 80.06 191 GLU A N 1
ATOM 1498 C CA . GLU A 1 191 ? -21.036 14.334 46.399 1.00 80.06 191 GLU A CA 1
ATOM 1499 C C . GLU A 1 191 ? -19.571 13.870 46.445 1.00 80.06 191 GLU A C 1
ATOM 1501 O O . GLU A 1 191 ? -18.841 14.025 45.469 1.00 80.06 191 GLU A O 1
ATOM 1506 N N . HIS A 1 192 ? -19.141 13.225 47.529 1.00 79.25 192 HIS A N 1
ATOM 1507 C CA . HIS A 1 192 ? -17.798 12.653 47.671 1.00 79.25 192 HIS A CA 1
ATOM 1508 C C . HIS A 1 192 ? -17.557 11.392 46.814 1.00 79.25 192 HIS A C 1
ATOM 1510 O O . HIS A 1 192 ? -16.406 11.029 46.572 1.00 79.25 192 HIS A O 1
ATOM 1516 N N . ARG A 1 193 ? -18.605 10.709 46.330 1.00 81.69 193 ARG A N 1
ATOM 1517 C CA . ARG A 1 193 ? -18.477 9.456 45.562 1.00 81.69 193 ARG A CA 1
ATOM 1518 C C . ARG A 1 193 ? -18.232 9.724 44.081 1.00 81.69 193 ARG A C 1
ATOM 1520 O O . ARG A 1 193 ? -19.156 9.724 43.272 1.00 81.69 193 ARG A O 1
ATOM 1527 N N . LYS A 1 194 ? -16.971 9.959 43.732 1.00 82.81 194 LYS A N 1
ATOM 1528 C CA . LYS A 1 194 ? -16.525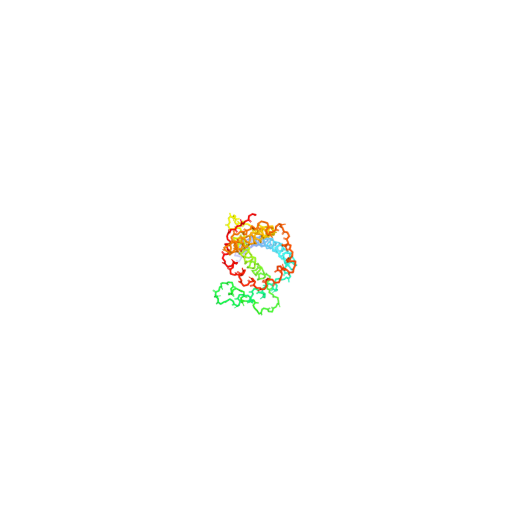 10.252 42.365 1.00 82.81 194 LYS A CA 1
ATOM 1529 C C . LYS A 1 194 ? -16.201 8.977 41.561 1.00 82.81 194 LYS A C 1
ATOM 1531 O O . LYS A 1 194 ? -15.456 8.154 42.092 1.00 82.81 194 LYS A O 1
ATOM 1536 N N . PRO A 1 195 ? -16.710 8.791 40.320 1.00 84.56 195 PRO A N 1
ATOM 1537 C CA . PRO A 1 195 ? -16.377 7.638 39.470 1.00 84.56 195 PRO A CA 1
ATOM 1538 C C . PRO A 1 195 ? -14.871 7.399 39.332 1.00 84.56 195 PRO A C 1
ATOM 1540 O O . PRO A 1 195 ? -14.416 6.257 39.373 1.00 84.56 195 PRO A O 1
ATOM 1543 N N . GLU A 1 196 ? -14.095 8.481 39.273 1.00 90.38 196 GLU A N 1
ATOM 1544 C CA . GLU A 1 196 ? -12.642 8.463 39.109 1.00 90.38 196 GLU A CA 1
ATOM 1545 C C . GLU A 1 196 ? -11.927 7.720 40.248 1.00 90.38 196 GLU A C 1
ATOM 1547 O O . GLU A 1 196 ? -10.873 7.125 40.032 1.00 90.38 196 GLU A O 1
ATOM 1552 N N . LEU A 1 197 ? -12.522 7.685 41.449 1.00 90.50 197 LEU A N 1
ATOM 1553 C CA . LEU A 1 197 ? -11.980 6.956 42.602 1.00 90.50 197 LEU A CA 1
ATOM 1554 C C . LEU A 1 197 ? -12.073 5.434 42.429 1.00 90.50 197 LEU A C 1
ATOM 1556 O O . LEU A 1 197 ? -11.345 4.694 43.089 1.00 90.50 197 LEU A O 1
ATOM 1560 N N . TYR A 1 198 ? -12.958 4.957 41.552 1.00 90.94 198 TYR A N 1
ATOM 1561 C CA . TYR A 1 198 ? -13.247 3.534 41.379 1.00 90.94 198 TYR A CA 1
ATOM 1562 C C . TYR A 1 198 ? -12.600 2.927 40.131 1.00 90.94 198 TYR A C 1
ATOM 1564 O O . TYR A 1 198 ? -12.539 1.701 40.035 1.00 90.94 198 TYR A O 1
ATOM 1572 N N . TYR A 1 199 ? -12.070 3.735 39.202 1.00 91.88 199 TYR A N 1
ATOM 1573 C CA . TYR A 1 199 ? -11.510 3.253 37.930 1.00 91.88 199 TYR A CA 1
ATOM 1574 C C . TYR A 1 199 ? -10.454 2.161 38.106 1.00 91.88 199 TYR A C 1
ATOM 1576 O O . TYR A 1 199 ? -10.547 1.110 37.471 1.00 91.88 199 TYR A O 1
ATOM 1584 N N . ASN A 1 200 ? -9.507 2.345 39.028 1.00 93.56 200 ASN A N 1
ATOM 1585 C CA . ASN A 1 200 ? -8.485 1.331 39.300 1.00 93.56 200 ASN A CA 1
ATOM 1586 C C . ASN A 1 200 ? -9.083 0.018 39.828 1.00 93.56 200 ASN A C 1
ATOM 1588 O O . ASN A 1 200 ? -8.610 -1.060 39.470 1.00 93.56 200 ASN A O 1
ATOM 1592 N N . GLY A 1 201 ? -10.141 0.100 40.640 1.00 93.69 201 GLY A N 1
ATOM 1593 C CA . GLY A 1 201 ? -10.826 -1.070 41.189 1.00 93.69 201 GLY A CA 1
ATOM 1594 C C . GLY A 1 201 ? -11.591 -1.870 40.132 1.00 93.69 201 GLY A C 1
ATOM 1595 O O . GLY A 1 201 ? -11.650 -3.094 40.217 1.00 93.69 201 GLY A O 1
ATOM 1596 N N . VAL A 1 202 ? -12.133 -1.200 39.110 1.00 93.50 202 VAL A N 1
ATOM 1597 C CA . VAL A 1 202 ? -12.960 -1.845 38.075 1.00 93.50 202 VAL A CA 1
ATOM 1598 C C . VAL A 1 202 ? -12.190 -2.217 36.806 1.00 93.50 202 VAL A C 1
ATOM 1600 O O . VAL A 1 202 ? -12.682 -3.030 36.025 1.00 93.50 202 VAL A O 1
ATOM 1603 N N . LEU A 1 203 ? -10.972 -1.699 36.599 1.00 93.50 203 LEU A N 1
ATOM 1604 C CA . LEU A 1 203 ? -10.209 -1.893 35.358 1.00 93.50 203 LEU A CA 1
ATOM 1605 C C . LEU A 1 203 ? -9.968 -3.370 35.016 1.00 93.50 203 LEU A C 1
ATOM 1607 O O . LEU A 1 203 ? -10.092 -3.762 33.856 1.00 93.50 203 LEU A O 1
ATOM 1611 N N . LYS A 1 204 ? -9.651 -4.208 36.012 1.00 94.31 204 LYS A N 1
ATOM 1612 C CA . LYS A 1 204 ? -9.476 -5.655 35.790 1.00 94.31 204 LYS A CA 1
ATOM 1613 C C . LYS A 1 204 ? -10.765 -6.299 35.271 1.00 94.31 204 LYS A C 1
ATOM 1615 O O . LYS A 1 204 ? -10.714 -7.076 34.326 1.00 94.31 204 LYS A O 1
ATOM 1620 N N . GLY A 1 205 ? -11.912 -5.929 35.843 1.00 92.44 205 GLY A N 1
ATOM 1621 C CA . GLY A 1 205 ? -13.220 -6.392 35.381 1.00 92.44 205 GLY A CA 1
ATOM 1622 C C . GLY A 1 205 ? -13.557 -5.886 33.977 1.00 92.44 205 GLY A C 1
ATOM 1623 O O . GLY A 1 205 ? -14.029 -6.659 33.151 1.00 92.44 205 GLY A O 1
ATOM 1624 N N . ALA A 1 206 ? -13.247 -4.623 33.673 1.00 91.12 206 ALA A N 1
ATOM 1625 C CA . ALA A 1 206 ? -13.465 -4.045 32.348 1.00 91.12 206 ALA A CA 1
ATOM 1626 C C . ALA A 1 206 ? -12.684 -4.785 31.246 1.00 91.12 206 ALA A C 1
ATOM 1628 O O . ALA A 1 206 ? -13.221 -5.005 30.164 1.00 91.12 206 ALA A O 1
ATOM 1629 N N . ARG A 1 207 ? -11.451 -5.234 31.525 1.00 91.25 207 ARG A N 1
ATOM 1630 C CA . ARG A 1 207 ? -10.668 -6.053 30.579 1.00 91.25 207 ARG A CA 1
ATOM 1631 C C . ARG A 1 207 ? -11.329 -7.403 30.290 1.00 91.25 207 ARG A C 1
ATOM 1633 O O . ARG A 1 207 ? -11.417 -7.785 29.132 1.00 91.25 207 ARG A O 1
ATOM 1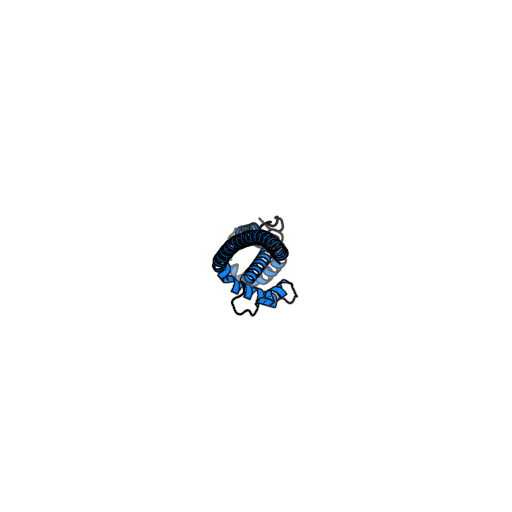640 N N . LEU A 1 208 ? -11.865 -8.069 31.314 1.00 91.44 208 LEU A N 1
ATOM 1641 C CA . LEU A 1 208 ? -12.606 -9.326 31.139 1.00 91.44 208 LEU A CA 1
ATOM 1642 C C . LEU A 1 208 ? -13.901 -9.128 30.340 1.00 91.44 208 LEU A C 1
ATOM 1644 O O . LEU A 1 208 ? -14.281 -9.990 29.555 1.00 91.44 208 LEU A O 1
ATOM 1648 N N . VAL A 1 209 ? -14.584 -7.992 30.521 1.00 89.56 209 VAL A N 1
ATOM 1649 C CA . VAL A 1 209 ? -15.741 -7.630 29.686 1.00 89.56 209 VAL A CA 1
ATOM 1650 C C . VAL A 1 209 ? -15.304 -7.426 28.236 1.00 89.56 209 VAL A C 1
ATOM 1652 O O . VAL A 1 209 ? -15.943 -7.963 27.340 1.00 89.56 209 VAL A O 1
ATOM 1655 N N . ALA A 1 210 ? -14.190 -6.729 27.998 1.00 87.12 210 ALA A N 1
ATOM 1656 C CA . ALA A 1 210 ? -13.676 -6.495 26.650 1.00 87.12 210 ALA A CA 1
ATOM 1657 C C . ALA A 1 210 ? -13.334 -7.795 25.897 1.00 87.12 210 ALA A C 1
ATOM 1659 O O . ALA A 1 210 ? -13.523 -7.860 24.685 1.00 87.12 210 ALA A O 1
ATOM 1660 N N . GLU A 1 211 ? -12.876 -8.838 26.595 1.00 87.00 211 GLU A N 1
ATOM 1661 C CA . GLU A 1 211 ? -12.645 -10.170 26.012 1.00 87.00 211 GLU A CA 1
ATOM 1662 C C . GLU A 1 211 ? -13.944 -10.878 25.589 1.00 87.00 211 GLU A C 1
ATOM 1664 O O . GLU A 1 211 ? -13.916 -11.722 24.696 1.00 87.00 211 GLU A O 1
ATOM 1669 N N . GLN A 1 212 ? -15.079 -10.524 26.201 1.00 86.56 212 GLN A N 1
ATOM 1670 C CA . GLN A 1 212 ? -16.401 -11.084 25.899 1.00 86.56 212 GLN A CA 1
ATOM 1671 C C . GLN A 1 212 ? -17.162 -10.287 24.831 1.00 86.56 212 GLN A C 1
ATOM 1673 O O . GLN A 1 212 ? -18.122 -10.805 24.262 1.00 86.56 212 GLN A O 1
ATOM 1678 N N . CYS A 1 213 ? -16.756 -9.044 24.556 1.00 83.75 213 CYS A N 1
ATOM 1679 C CA . CYS A 1 213 ? -17.388 -8.211 23.540 1.00 83.75 213 CYS A CA 1
ATOM 1680 C C . CYS A 1 213 ? -17.234 -8.837 22.147 1.00 83.75 213 CYS A C 1
ATOM 1682 O O . CYS A 1 213 ? -16.126 -9.145 21.698 1.00 83.75 213 CYS A O 1
ATOM 1684 N N . THR A 1 214 ? -18.346 -8.963 21.420 1.00 77.62 214 THR A N 1
ATOM 1685 C CA . THR A 1 214 ? -18.318 -9.419 20.025 1.00 77.62 214 THR A CA 1
ATOM 1686 C C . THR A 1 214 ? -17.617 -8.381 19.156 1.00 77.62 214 THR A C 1
ATOM 1688 O O . THR A 1 214 ? -18.015 -7.215 19.158 1.00 77.62 214 THR A O 1
ATOM 1691 N N . LYS A 1 215 ? -16.607 -8.794 18.387 1.00 72.31 215 LYS A N 1
ATOM 1692 C CA . LYS A 1 215 ? -15.847 -7.890 17.503 1.00 72.31 215 LYS A CA 1
ATOM 1693 C C . LYS A 1 215 ? -16.531 -7.646 16.156 1.00 72.31 215 LYS A C 1
ATOM 1695 O O . LYS A 1 215 ? -16.192 -6.684 15.476 1.00 72.31 215 LYS A O 1
ATOM 1700 N N . ASP A 1 216 ? -17.506 -8.484 15.811 1.00 71.19 216 ASP A N 1
ATOM 1701 C CA . ASP A 1 216 ? -18.172 -8.474 14.505 1.00 71.19 216 ASP A CA 1
ATOM 1702 C C . ASP A 1 216 ? -19.449 -7.615 14.477 1.00 71.19 216 ASP A C 1
ATOM 1704 O O . ASP A 1 216 ? -19.987 -7.331 13.407 1.00 71.19 216 ASP A O 1
ATOM 1708 N N . THR A 1 217 ? -19.934 -7.170 15.643 1.00 73.25 217 THR A N 1
ATOM 1709 C CA . THR A 1 217 ? -21.173 -6.387 15.763 1.00 73.25 217 THR A CA 1
ATOM 1710 C C . THR A 1 217 ? -20.865 -4.897 15.874 1.00 73.25 217 THR A C 1
ATOM 1712 O O . THR A 1 217 ? -20.132 -4.465 16.765 1.00 73.25 217 THR A O 1
ATOM 1715 N N . ILE A 1 218 ? -21.466 -4.093 14.993 1.00 77.25 218 ILE A N 1
ATOM 1716 C CA . ILE A 1 218 ? -21.412 -2.630 15.064 1.00 77.25 218 ILE A CA 1
ATOM 1717 C C . ILE A 1 218 ? -22.762 -2.107 15.566 1.00 77.25 218 ILE A C 1
ATOM 1719 O O . ILE A 1 218 ? -23.769 -2.227 14.871 1.00 77.25 218 ILE A O 1
ATOM 1723 N N . PHE A 1 219 ? -22.775 -1.526 16.764 1.00 76.06 219 PHE A N 1
ATOM 1724 C CA . PHE A 1 219 ? -23.914 -0.797 17.313 1.00 76.06 219 PHE A CA 1
ATOM 1725 C C . PHE A 1 219 ? -23.959 0.627 16.724 1.00 76.06 219 PHE A C 1
ATOM 1727 O O . PHE A 1 219 ? -22.918 1.294 16.718 1.00 76.06 219 PHE A O 1
ATOM 1734 N N . PRO A 1 220 ? -25.119 1.077 16.208 1.00 63.34 220 PRO A N 1
ATOM 1735 C CA . PRO A 1 220 ? -25.302 2.429 15.676 1.00 63.34 220 PRO A CA 1
ATOM 1736 C C . PRO A 1 220 ? -25.318 3.520 16.761 1.00 63.34 220 PRO A C 1
ATOM 1738 O O . PRO A 1 220 ? -25.710 3.228 17.915 1.00 63.34 220 PRO A O 1
#

Organism: Triticum aestivum (NCBI:txid4565)

Sequence (220 aa):
MVIEAKRELQEAVKKNDTLEEGLVGKELELAKALQAANDTREEARGALKDIQEARRIAAGAFADLPCSISDAAQFYRAEEKKSAEKHFWSQYLALNYPVPFVDQLKQLIELHQAAKLAMKDLVVRLWPAEPIPSSYFGLVKRIVGACPRLEVIKRSVCIEGARMAFARAKVHWGKLDAEKLMTEGRPEGKEHRKPELYYNGVLKGARLVAEQCTKDTIFP

Radius of gyration: 39.95 Å; chains: 1; bounding box: 85×34×131 Å

pLDDT: mean 88.67, std 7.73, range [59.19, 98.06]

Secondary structure (DSSP, 8-state):
-HHHHHHHHHHHHHHHHHHHHHHHHHHHHHHHHHHHHHHHHHHHHHHHHHHHHHHHHHHHHTTTHHHHHHHHHHHHHH-SS--HHHHHHHTTTTPPS---HHHHHHHHHHHHHHHHHHHHHHHHHH-TTSPPPSSHHHHHHHHHTTHHHHHHHHHHHHHHHHHHHHHHHHHH-TT--HHHHHHS-SPTT-TT--GGGTHHHHHHHHHHHHHHS-SS----